Protein AF-U6DAE5-F1 (afdb_monomer_lite)

Organism: Neovison vison (NCBI:txid452646)

Radius of gyration: 44.57 Å; chains: 1; bounding box: 84×39×138 Å

Secondary structure (DSSP, 8-state):
-HHHHHHHHHHHHTT--SPTT--HHHHHHHSHHHHHHHHHHHHGGGS-TTSHHHHHHHHHHHHHHHHHHHHHHHHHHHIIIIIHHHHHIIIIIHHHHHHHHHHHHHHHHHHHHHHHHHHHHHHHHHS---------HHHHHHHHHHHHHHHHHHHHHHHHHHHHHHHHHHHHHHHHTTHHHHHHHHHHHHHHHHHHHHHHHHHHHHHHHHHHHHHHHSS---SS------SSSS-HHHHHHHHT-SS-HHHHHHHHHHHHTGGG-TTTTTSPPPHHHHHHHHHHHHH-TT-HHHHTT-HHHHHT-

Structure (mmCIF, N/CA/C/O backbone):
data_AF-U6DAE5-F1
#
_entry.id   AF-U6DAE5-F1
#
loop_
_atom_site.group_PDB
_atom_site.id
_atom_site.type_symbol
_atom_site.label_atom_id
_atom_site.label_alt_id
_atom_site.label_comp_id
_atom_site.label_asym_id
_atom_site.label_entity_id
_atom_site.label_seq_id
_atom_site.pdbx_PDB_ins_code
_atom_site.Cartn_x
_atom_site.Cartn_y
_atom_site.Cartn_z
_atom_site.occupancy
_atom_site.B_iso_or_equiv
_atom_site.auth_seq_id
_atom_site.auth_comp_id
_atom_site.auth_asym_id
_atom_site.auth_atom_id
_atom_site.pdbx_PDB_model_num
ATOM 1 N N . ALA A 1 1 ? -14.072 -6.713 18.271 1.00 85.12 1 ALA A N 1
ATOM 2 C CA . ALA A 1 1 ? -14.008 -5.308 17.819 1.00 85.12 1 ALA A CA 1
ATOM 3 C C . ALA A 1 1 ? -12.691 -4.611 18.197 1.00 85.12 1 ALA A C 1
ATOM 5 O O . ALA A 1 1 ? -11.809 -4.592 17.352 1.00 85.12 1 ALA A O 1
ATOM 6 N N . LYS A 1 2 ? -12.479 -4.124 19.440 1.00 92.31 2 LYS A N 1
ATOM 7 C CA . LYS A 1 2 ? -11.360 -3.192 19.766 1.00 92.31 2 LYS A CA 1
ATOM 8 C C . LYS A 1 2 ? -9.985 -3.685 19.323 1.00 92.31 2 LYS A C 1
ATOM 10 O O . LYS A 1 2 ? -9.286 -3.008 18.581 1.00 92.31 2 LYS A O 1
ATOM 15 N N . ARG A 1 3 ? -9.611 -4.887 19.769 1.00 93.50 3 ARG A N 1
ATOM 16 C CA . ARG A 1 3 ? -8.309 -5.487 19.446 1.00 93.50 3 ARG A CA 1
ATOM 17 C C . ARG A 1 3 ? -8.123 -5.692 17.942 1.00 93.50 3 ARG A C 1
ATOM 19 O O . ARG A 1 3 ? -7.023 -5.502 17.448 1.00 93.50 3 ARG A O 1
ATOM 26 N N . ALA A 1 4 ? -9.186 -6.073 17.234 1.00 92.81 4 ALA A N 1
ATOM 27 C CA . ALA A 1 4 ? -9.141 -6.273 15.791 1.00 92.81 4 ALA A CA 1
ATOM 28 C C . ALA A 1 4 ? -8.911 -4.941 15.063 1.00 92.81 4 ALA A C 1
ATOM 30 O O . ALA A 1 4 ? -7.955 -4.846 14.303 1.00 92.81 4 ALA A O 1
ATOM 31 N N . ALA A 1 5 ? -9.698 -3.905 15.378 1.00 93.25 5 ALA A N 1
ATOM 32 C CA . ALA A 1 5 ? -9.539 -2.567 14.802 1.00 93.25 5 ALA A CA 1
ATOM 33 C C . ALA A 1 5 ? -8.130 -1.999 15.052 1.00 93.25 5 ALA A C 1
ATOM 35 O O . ALA A 1 5 ? -7.463 -1.592 14.106 1.00 93.25 5 ALA A O 1
ATOM 36 N N . HIS A 1 6 ? -7.632 -2.081 16.292 1.00 95.56 6 HIS A N 1
ATOM 37 C CA . HIS A 1 6 ? -6.281 -1.629 16.644 1.00 95.56 6 HIS A CA 1
ATOM 38 C C . HIS A 1 6 ? -5.186 -2.412 15.895 1.00 95.56 6 HIS A C 1
ATOM 40 O O . HIS A 1 6 ? -4.252 -1.827 15.348 1.00 95.56 6 HIS A O 1
ATOM 46 N N . ASN A 1 7 ? -5.291 -3.745 15.843 1.00 96.31 7 ASN A N 1
ATOM 47 C CA . ASN A 1 7 ? -4.298 -4.579 15.166 1.00 96.31 7 ASN A CA 1
ATOM 48 C C . ASN A 1 7 ? -4.256 -4.309 13.660 1.00 96.31 7 ASN A C 1
ATOM 50 O O . ASN A 1 7 ? -3.164 -4.218 13.099 1.00 96.31 7 ASN A O 1
ATOM 54 N N . VAL A 1 8 ? -5.423 -4.189 13.017 1.00 95.44 8 VAL A N 1
ATOM 55 C CA . VAL A 1 8 ? -5.498 -3.883 11.585 1.00 95.44 8 VAL A CA 1
ATOM 56 C C . VAL A 1 8 ? -4.960 -2.484 11.321 1.00 95.44 8 VAL A C 1
ATOM 58 O O . VAL A 1 8 ? -4.083 -2.358 10.476 1.00 95.44 8 VAL A O 1
ATOM 61 N N . HIS A 1 9 ? -5.381 -1.470 12.085 1.00 95.75 9 HIS A N 1
ATOM 62 C CA . HIS A 1 9 ? -4.855 -0.106 11.974 1.00 95.75 9 HIS A CA 1
ATOM 63 C C . HIS A 1 9 ? -3.322 -0.089 12.035 1.00 95.75 9 HIS A C 1
ATOM 65 O O . HIS A 1 9 ? -2.666 0.393 11.116 1.00 95.75 9 HIS A O 1
ATOM 71 N N . LYS A 1 10 ? -2.737 -0.703 13.071 1.00 96.56 10 LYS A N 1
ATOM 72 C CA . LYS A 1 10 ? -1.282 -0.734 13.264 1.00 96.56 10 LYS A CA 1
ATOM 73 C C . LYS A 1 10 ? -0.546 -1.428 12.115 1.00 96.56 10 LYS A C 1
ATOM 75 O O . LYS A 1 10 ? 0.535 -0.996 11.725 1.00 96.56 10 LYS A O 1
ATOM 80 N N . ARG A 1 11 ? -1.090 -2.536 11.600 1.00 96.81 11 ARG A N 1
ATOM 81 C CA . ARG A 1 11 ? -0.466 -3.277 10.493 1.00 96.81 11 ARG A CA 1
ATOM 82 C C . ARG A 1 11 ? -0.613 -2.551 9.165 1.00 96.81 11 ARG A C 1
ATOM 84 O O . ARG A 1 11 ? 0.361 -2.485 8.432 1.00 96.81 11 ARG A O 1
ATOM 91 N N . LEU A 1 12 ? -1.777 -1.968 8.903 1.00 95.31 12 LEU A N 1
ATOM 92 C CA . LEU A 1 12 ? -2.038 -1.190 7.699 1.00 95.31 12 LEU A CA 1
ATOM 93 C C . LEU A 1 12 ? -1.180 0.081 7.657 1.00 95.31 12 LEU A C 1
ATOM 95 O O . LEU A 1 12 ? -0.603 0.387 6.621 1.00 95.31 12 LEU A O 1
ATOM 99 N N . GLN A 1 13 ? -1.000 0.762 8.792 1.00 95.62 13 GLN A N 1
ATOM 100 C CA . GLN A 1 13 ? -0.085 1.901 8.898 1.00 95.62 13 GLN A CA 1
ATOM 101 C C . GLN A 1 13 ? 1.365 1.507 8.578 1.00 95.62 13 GLN A C 1
ATOM 103 O O . GLN A 1 13 ? 2.073 2.262 7.923 1.00 95.62 13 GLN A O 1
ATOM 108 N N . ALA A 1 14 ? 1.801 0.314 8.993 1.00 95.44 14 ALA A N 1
ATOM 109 C CA . ALA A 1 14 ? 3.141 -0.194 8.695 1.00 95.44 14 ALA A CA 1
ATOM 110 C C . ALA A 1 14 ? 3.350 -0.576 7.216 1.00 95.44 14 ALA A C 1
ATOM 112 O O . ALA A 1 14 ? 4.488 -0.797 6.811 1.00 95.44 14 ALA A O 1
ATOM 113 N N . CYS A 1 15 ? 2.280 -0.677 6.421 1.00 94.69 15 CYS A N 1
ATOM 114 C CA . CYS A 1 15 ? 2.370 -0.895 4.977 1.00 94.69 15 CYS A CA 1
ATOM 115 C C . CYS A 1 15 ? 2.604 0.403 4.190 1.00 94.69 15 CYS A C 1
ATOM 117 O O . CYS A 1 15 ? 2.960 0.323 3.016 1.00 94.69 15 CYS A O 1
ATOM 119 N N . LEU A 1 16 ? 2.399 1.573 4.805 1.00 94.38 16 LEU A N 1
ATOM 120 C CA . LEU A 1 16 ? 2.634 2.861 4.155 1.00 94.38 16 LEU A CA 1
ATOM 121 C C . LEU A 1 16 ? 4.135 3.171 4.126 1.00 94.38 16 LEU A C 1
ATOM 123 O O . LEU A 1 16 ? 4.847 2.973 5.111 1.00 94.38 16 LEU A O 1
ATOM 127 N N . GLN A 1 17 ? 4.606 3.673 2.992 1.00 93.19 17 GLN A N 1
ATOM 128 C CA . GLN A 1 17 ? 5.986 4.092 2.755 1.00 93.19 17 GLN A CA 1
ATOM 129 C C . GLN A 1 17 ? 6.165 5.592 3.001 1.00 93.19 17 GLN A C 1
ATOM 131 O O . GLN A 1 17 ? 7.228 6.040 3.436 1.00 93.19 17 GLN A O 1
ATOM 136 N N . GLY A 1 18 ? 5.132 6.382 2.717 1.00 87.62 18 GLY A N 1
ATOM 137 C CA . GLY A 1 18 ? 5.116 7.815 2.933 1.00 87.62 18 GLY A CA 1
ATOM 138 C C . GLY A 1 18 ? 5.039 8.206 4.407 1.00 87.62 18 GLY A C 1
ATOM 139 O O . GLY A 1 18 ? 4.578 7.467 5.277 1.00 87.62 18 GLY A O 1
ATOM 140 N N . GLN A 1 19 ? 5.471 9.431 4.708 1.00 86.94 19 GLN A N 1
ATOM 141 C CA . GLN A 1 19 ? 5.333 9.977 6.055 1.00 86.94 19 GLN A CA 1
ATOM 142 C C . GLN A 1 19 ? 3.853 10.256 6.379 1.00 86.94 19 GLN A C 1
ATOM 144 O O . GLN A 1 19 ? 3.216 11.099 5.740 1.00 86.94 19 GLN A O 1
ATOM 149 N N . SER A 1 20 ? 3.329 9.586 7.410 1.00 84.62 20 SER A N 1
ATOM 150 C CA . SER A 1 20 ? 1.982 9.809 7.966 1.00 84.62 20 SER A CA 1
ATOM 151 C C . SER A 1 20 ? 1.776 11.276 8.373 1.00 84.62 20 SER A C 1
ATOM 153 O O . SER A 1 20 ? 2.690 11.919 8.898 1.00 84.62 20 SER A O 1
ATOM 155 N N . GLY A 1 21 ? 0.598 11.826 8.060 1.00 86.81 21 GLY A N 1
ATOM 156 C CA . GLY A 1 21 ? 0.231 13.224 8.326 1.00 86.81 21 GLY A CA 1
ATOM 157 C C . GLY A 1 21 ? 0.987 14.303 7.532 1.00 86.81 21 GLY A C 1
ATOM 158 O O . GLY A 1 21 ? 0.763 15.489 7.764 1.00 86.81 21 GLY A O 1
ATOM 159 N N . ALA A 1 22 ? 1.890 13.934 6.618 1.00 89.69 22 ALA A N 1
ATOM 160 C CA . ALA A 1 22 ? 2.571 14.887 5.744 1.00 89.69 22 ALA A CA 1
ATOM 161 C C . ALA A 1 22 ? 1.696 15.313 4.550 1.00 89.69 22 ALA A C 1
ATOM 163 O O . ALA A 1 22 ? 0.825 14.566 4.108 1.00 89.69 22 ALA A O 1
ATOM 164 N N . ASP A 1 23 ? 1.974 16.503 4.011 1.00 92.81 23 ASP A N 1
ATOM 165 C CA . ASP A 1 23 ? 1.408 16.958 2.739 1.00 92.81 23 ASP A CA 1
ATOM 166 C C . ASP A 1 23 ? 1.915 16.114 1.553 1.00 92.81 23 ASP A C 1
ATOM 168 O O . ASP A 1 23 ? 2.889 15.360 1.667 1.00 92.81 23 ASP A O 1
ATOM 172 N N . MET A 1 24 ? 1.238 16.252 0.409 1.00 92.56 24 MET A N 1
ATOM 173 C CA . MET A 1 24 ? 1.549 15.515 -0.818 1.00 92.56 24 MET A CA 1
ATOM 174 C C . MET A 1 24 ? 3.031 15.638 -1.197 1.00 92.56 24 MET A C 1
ATOM 176 O O . MET A 1 24 ? 3.712 14.633 -1.390 1.00 92.56 24 MET A O 1
ATOM 180 N N . ASP A 1 25 ? 3.559 16.861 -1.237 1.00 92.06 25 ASP A N 1
ATOM 181 C CA . ASP A 1 25 ? 4.928 17.128 -1.679 1.00 92.06 25 ASP A CA 1
ATOM 182 C C . ASP A 1 25 ? 5.980 16.466 -0.783 1.00 92.06 25 ASP A C 1
ATOM 184 O O . ASP A 1 25 ? 6.926 15.846 -1.277 1.00 92.06 25 ASP A O 1
ATOM 188 N N . LYS A 1 26 ? 5.839 16.572 0.543 1.00 92.94 26 LYS A N 1
ATOM 189 C CA . LYS A 1 26 ? 6.762 15.924 1.486 1.00 92.94 26 LYS A CA 1
ATOM 190 C C . LYS A 1 26 ? 6.637 14.412 1.435 1.00 92.94 26 LYS A C 1
ATOM 192 O O . LYS A 1 26 ? 7.646 13.725 1.601 1.00 92.94 26 LYS A O 1
ATOM 197 N N . ARG A 1 27 ? 5.423 13.897 1.226 1.00 94.12 27 ARG A N 1
ATOM 198 C CA . ARG A 1 27 ? 5.177 12.461 1.113 1.00 94.12 27 ARG A CA 1
ATOM 199 C C . ARG A 1 27 ? 5.870 11.895 -0.117 1.00 94.12 27 ARG A C 1
ATOM 201 O O . ARG A 1 27 ? 6.709 11.014 0.041 1.00 94.12 27 ARG A O 1
ATOM 208 N N . VAL A 1 28 ? 5.608 12.463 -1.296 1.00 95.50 28 VAL A N 1
ATOM 209 C CA . VAL A 1 28 ? 6.212 12.035 -2.568 1.00 95.50 28 VAL A CA 1
ATOM 210 C C . VAL A 1 28 ? 7.737 12.053 -2.488 1.00 95.50 28 VAL A C 1
ATOM 212 O O . VAL A 1 28 ? 8.374 11.066 -2.839 1.00 95.50 28 VAL A O 1
ATOM 215 N N . LYS A 1 29 ? 8.337 13.122 -1.946 1.00 93.38 29 LYS A N 1
ATOM 216 C CA . LYS A 1 29 ? 9.803 13.251 -1.818 1.00 93.38 29 LYS A CA 1
ATOM 217 C C . LYS A 1 29 ? 10.471 12.152 -0.991 1.00 93.38 29 LYS A C 1
ATOM 219 O O . LYS A 1 29 ? 11.658 11.909 -1.174 1.00 93.38 29 LYS A O 1
ATOM 224 N N . LYS A 1 30 ? 9.745 11.518 -0.069 1.00 93.94 30 LYS A N 1
ATOM 225 C CA . LYS A 1 30 ? 10.276 10.439 0.776 1.00 93.94 30 LYS A CA 1
ATOM 226 C C . LYS A 1 30 ? 10.078 9.048 0.184 1.00 93.94 30 LYS A C 1
ATOM 228 O O . LYS A 1 30 ? 10.620 8.091 0.730 1.00 93.94 30 LYS A O 1
ATOM 233 N N . LEU A 1 31 ? 9.321 8.925 -0.904 1.00 95.81 31 LEU A N 1
ATOM 234 C CA . LEU A 1 31 ? 9.074 7.634 -1.527 1.00 95.81 31 LEU A CA 1
ATOM 235 C C . LEU A 1 31 ? 10.322 7.140 -2.276 1.00 95.81 31 LEU A C 1
ATOM 237 O O . LEU A 1 31 ? 10.923 7.908 -3.031 1.00 95.81 31 LEU A O 1
ATOM 241 N N . PRO A 1 32 ? 10.670 5.844 -2.164 1.00 95.94 32 PRO A N 1
ATOM 242 C CA . PRO A 1 32 ? 11.762 5.247 -2.934 1.00 95.94 32 PRO A CA 1
ATOM 243 C C . PRO A 1 32 ? 11.614 5.432 -4.451 1.00 95.94 32 PRO A C 1
ATOM 245 O O . PRO A 1 32 ? 12.607 5.638 -5.141 1.00 95.94 32 PRO A O 1
ATOM 248 N N . LEU A 1 33 ? 10.378 5.427 -4.966 1.00 95.25 33 LEU A N 1
ATOM 249 C CA . LEU A 1 33 ? 10.084 5.686 -6.383 1.00 95.25 33 LEU A CA 1
ATOM 250 C C . LEU A 1 33 ? 10.539 7.086 -6.826 1.00 95.25 33 LEU A C 1
ATOM 252 O O . LEU A 1 33 ? 11.064 7.247 -7.925 1.00 95.25 33 LEU A O 1
ATOM 256 N N . MET A 1 34 ? 10.393 8.094 -5.961 1.00 96.06 34 MET A N 1
ATOM 257 C CA . MET A 1 34 ? 10.855 9.452 -6.252 1.00 96.06 34 MET A CA 1
ATOM 258 C C . MET A 1 34 ? 12.385 9.538 -6.232 1.00 96.06 34 MET A C 1
ATOM 260 O O . MET A 1 34 ? 12.973 10.217 -7.075 1.00 96.06 34 MET A O 1
ATOM 264 N N . ALA A 1 35 ? 13.040 8.820 -5.314 1.00 95.94 35 ALA A N 1
ATOM 265 C CA . ALA A 1 35 ? 14.497 8.708 -5.302 1.00 95.94 35 ALA A CA 1
ATOM 266 C C . ALA A 1 35 ? 15.012 8.043 -6.590 1.00 95.94 35 ALA A C 1
ATOM 268 O O . ALA A 1 35 ? 15.907 8.581 -7.234 1.00 95.94 35 ALA A O 1
ATOM 269 N N . LEU A 1 36 ? 14.380 6.945 -7.024 1.00 97.12 36 LEU A N 1
ATOM 270 C CA . LEU A 1 36 ? 14.703 6.271 -8.282 1.00 97.12 36 LEU A CA 1
ATOM 271 C C . LEU A 1 36 ? 14.515 7.193 -9.495 1.00 97.12 36 LEU A C 1
ATOM 273 O O . LEU A 1 36 ? 15.410 7.283 -10.329 1.00 97.12 36 LEU A O 1
ATOM 277 N N . SER A 1 37 ? 13.386 7.904 -9.573 1.00 96.88 37 SER A N 1
ATOM 278 C CA . SER A 1 37 ? 13.126 8.897 -10.625 1.00 96.88 37 SER A CA 1
ATOM 279 C C . SER A 1 37 ? 14.213 9.977 -10.659 1.00 96.88 37 SER A C 1
ATOM 281 O O . SER A 1 37 ? 14.723 10.302 -11.726 1.00 96.88 37 SER A O 1
ATOM 283 N N . THR A 1 38 ? 14.641 10.473 -9.495 1.00 95.62 38 THR A N 1
ATOM 284 C CA . THR A 1 38 ? 15.717 11.475 -9.397 1.00 95.62 38 THR A CA 1
ATOM 285 C C . THR A 1 38 ? 17.048 10.924 -9.910 1.00 95.62 38 THR A C 1
ATOM 287 O O . THR A 1 38 ? 17.702 11.578 -10.717 1.00 95.62 38 THR A O 1
ATOM 290 N N . THR A 1 39 ? 17.417 9.698 -9.528 1.00 96.50 39 THR A N 1
ATOM 291 C CA . THR A 1 39 ? 18.627 9.041 -10.045 1.00 96.50 39 THR A CA 1
ATOM 292 C C . THR A 1 39 ? 18.553 8.825 -11.557 1.00 96.50 39 THR A C 1
ATOM 294 O O . THR A 1 39 ? 19.506 9.140 -12.259 1.00 96.50 39 THR A O 1
ATOM 297 N N . MET A 1 40 ? 17.415 8.363 -12.089 1.00 95.94 40 MET A N 1
ATOM 298 C CA . MET A 1 40 ? 17.226 8.226 -13.540 1.00 95.94 40 MET A CA 1
ATOM 299 C C . MET A 1 40 ? 17.389 9.574 -14.257 1.00 95.94 40 MET A C 1
ATOM 301 O O . MET A 1 40 ? 18.036 9.623 -15.302 1.00 95.94 40 MET A O 1
ATOM 305 N N . ALA A 1 41 ? 16.860 10.658 -13.676 1.00 94.38 41 ALA A N 1
ATOM 306 C CA . ALA A 1 41 ? 16.969 12.016 -14.209 1.00 94.38 41 ALA A CA 1
ATOM 307 C C . ALA A 1 41 ? 18.403 12.548 -14.276 1.00 94.38 41 ALA A C 1
ATOM 309 O O . ALA A 1 41 ? 18.730 13.370 -15.133 1.00 94.38 41 ALA A O 1
ATOM 310 N N . GLU A 1 42 ? 19.250 12.121 -13.348 1.00 94.62 42 GLU A N 1
ATOM 311 C CA . GLU A 1 42 ? 20.675 12.436 -13.357 1.00 94.62 42 GLU A CA 1
ATOM 312 C C . GLU A 1 42 ? 21.405 11.584 -14.399 1.00 94.62 42 GLU A C 1
ATOM 314 O O . GLU A 1 42 ? 22.179 12.123 -15.185 1.00 94.62 42 GLU A O 1
ATOM 319 N N . SER A 1 43 ? 21.086 10.289 -14.482 1.00 92.50 43 SER A N 1
ATOM 320 C CA . SER A 1 43 ? 21.762 9.348 -15.377 1.00 92.50 43 SER A CA 1
ATOM 321 C C . SER A 1 43 ? 21.478 9.576 -16.862 1.00 92.50 43 SER A C 1
ATOM 323 O O . SER A 1 43 ? 22.399 9.473 -17.666 1.00 92.50 43 SER A O 1
ATOM 325 N N . PHE A 1 44 ? 20.244 9.897 -17.275 1.00 90.19 44 PHE A N 1
ATOM 326 C CA . PHE A 1 44 ? 19.971 10.046 -18.714 1.00 90.19 44 PHE A CA 1
ATOM 327 C C . PHE A 1 44 ? 20.626 11.290 -19.332 1.00 90.19 44 PHE A C 1
ATOM 329 O O . PHE A 1 44 ? 20.776 11.346 -20.547 1.00 90.19 44 PHE A O 1
ATOM 336 N N . LYS A 1 45 ? 21.072 12.260 -18.521 1.00 87.69 45 LYS A N 1
ATOM 337 C CA . LYS A 1 45 ? 21.847 13.423 -18.993 1.00 87.69 45 LYS A CA 1
ATOM 338 C C . LYS A 1 45 ? 23.260 13.055 -19.445 1.00 87.69 45 LYS A C 1
ATOM 340 O O . LYS A 1 45 ? 23.888 13.835 -20.153 1.00 87.69 45 LYS A O 1
ATOM 345 N N . GLU A 1 46 ? 23.762 11.903 -19.008 1.00 91.19 46 GLU A N 1
ATOM 346 C CA . GLU A 1 46 ? 25.060 11.358 -19.418 1.00 91.19 46 GLU A CA 1
ATOM 347 C C . GLU A 1 46 ? 24.960 10.539 -20.715 1.00 91.19 46 GLU A C 1
ATOM 349 O O . GLU A 1 46 ? 25.979 10.144 -21.281 1.00 91.19 46 GLU A O 1
ATOM 354 N N . LEU A 1 47 ? 23.737 10.270 -21.182 1.00 89.62 47 LEU A N 1
ATOM 355 C CA . LEU A 1 47 ? 23.468 9.518 -22.399 1.00 89.62 47 LEU A CA 1
ATOM 356 C C . LEU A 1 47 ? 23.247 10.460 -23.580 1.00 89.62 47 LEU A C 1
ATOM 358 O O . LEU A 1 47 ? 22.838 11.608 -23.420 1.00 89.62 47 LEU A O 1
ATOM 362 N N . ASP A 1 48 ? 23.481 9.940 -24.782 1.00 86.56 48 ASP A N 1
ATOM 363 C CA . ASP A 1 48 ? 23.071 10.614 -26.009 1.00 86.56 48 ASP A CA 1
ATOM 364 C C . ASP A 1 48 ? 21.529 10.729 -26.033 1.00 86.56 48 ASP A C 1
ATOM 366 O O . ASP A 1 48 ? 20.860 9.684 -25.974 1.00 86.56 48 ASP A O 1
ATOM 370 N N . PRO A 1 49 ? 20.953 11.951 -26.108 1.00 78.69 49 PRO A N 1
ATOM 371 C CA . PRO A 1 49 ? 19.505 12.165 -26.155 1.00 78.69 49 PRO A CA 1
ATOM 372 C C . PRO A 1 49 ? 18.821 11.448 -27.321 1.00 78.69 49 PRO A C 1
ATOM 374 O O . PRO A 1 49 ? 17.647 11.084 -27.226 1.00 78.69 49 PRO A O 1
ATOM 377 N N . ASP A 1 50 ? 19.550 11.210 -28.412 1.00 83.06 50 ASP A N 1
ATOM 378 C CA . ASP A 1 50 ? 19.011 10.534 -29.586 1.00 83.06 50 ASP A CA 1
ATOM 379 C C . ASP A 1 50 ? 19.069 9.008 -29.477 1.00 83.06 50 ASP A C 1
ATOM 381 O O . ASP A 1 50 ? 18.362 8.313 -30.216 1.00 83.06 50 ASP A O 1
ATOM 385 N N . SER A 1 51 ? 19.818 8.473 -28.505 1.00 87.38 51 SER A N 1
ATOM 386 C CA . SER A 1 51 ? 19.897 7.033 -28.270 1.00 87.38 51 SER A CA 1
ATOM 387 C C . SER A 1 51 ? 18.576 6.455 -27.754 1.00 87.38 51 SER A C 1
ATOM 389 O O . SER A 1 51 ? 17.909 7.020 -26.881 1.00 87.38 51 SER A O 1
ATOM 391 N N . SER A 1 52 ? 18.225 5.255 -28.225 1.00 85.69 52 SER A N 1
ATOM 392 C CA . SER A 1 52 ? 17.040 4.522 -27.752 1.00 85.69 52 SER A CA 1
ATOM 393 C C . SER A 1 52 ? 17.081 4.270 -26.241 1.00 85.69 52 SER A C 1
ATOM 395 O O . SER A 1 52 ? 16.047 4.287 -25.576 1.00 85.69 52 SER A O 1
ATOM 397 N N . MET A 1 53 ? 18.285 4.087 -25.684 1.00 88.94 53 MET A N 1
ATOM 398 C CA . MET A 1 53 ? 18.493 3.922 -24.246 1.00 88.94 53 MET A CA 1
ATOM 399 C C . MET A 1 53 ? 18.215 5.217 -23.471 1.00 88.94 53 MET A C 1
ATOM 401 O O . MET A 1 53 ? 17.556 5.157 -22.435 1.00 88.94 53 MET A O 1
ATOM 405 N N . GLY A 1 54 ? 18.663 6.373 -23.976 1.00 90.50 54 GLY A N 1
ATOM 406 C CA . GLY A 1 54 ? 18.381 7.686 -23.388 1.00 90.50 54 GLY A CA 1
ATOM 407 C C . GLY A 1 54 ? 16.882 7.972 -23.326 1.00 90.50 54 GLY A C 1
ATOM 408 O O . GLY A 1 54 ? 16.349 8.222 -22.245 1.00 90.50 54 GLY A O 1
ATOM 409 N N . LYS A 1 55 ? 16.181 7.804 -24.455 1.00 89.12 55 LYS A N 1
ATOM 410 C CA . LYS A 1 55 ? 14.719 7.985 -24.552 1.00 89.12 55 LYS A CA 1
ATOM 411 C C . LYS A 1 55 ? 13.949 7.034 -23.630 1.00 89.12 55 LYS A C 1
ATOM 413 O O . LYS A 1 55 ? 13.033 7.451 -22.923 1.00 89.12 55 LYS A O 1
ATOM 418 N N . ALA A 1 56 ? 14.340 5.758 -23.583 1.00 91.62 56 ALA A N 1
ATOM 419 C CA . ALA A 1 56 ? 13.720 4.781 -22.687 1.00 91.62 56 ALA A CA 1
ATOM 420 C C . ALA A 1 56 ? 13.922 5.138 -21.205 1.00 91.62 56 ALA A C 1
ATOM 422 O O . ALA A 1 56 ? 13.001 4.978 -20.397 1.00 91.62 56 ALA A O 1
ATOM 423 N N . LEU A 1 57 ? 15.112 5.627 -20.839 1.00 93.06 57 LEU A N 1
ATOM 424 C CA . LEU A 1 57 ? 15.431 6.024 -19.470 1.00 93.06 57 LEU A CA 1
ATOM 425 C C . LEU A 1 57 ? 14.706 7.314 -19.058 1.00 93.06 57 LEU A C 1
ATOM 427 O O . LEU A 1 57 ? 14.226 7.397 -17.928 1.00 93.06 57 LEU A O 1
ATOM 431 N N . GLU A 1 58 ? 14.553 8.280 -19.966 1.00 92.94 58 GLU A N 1
ATOM 432 C CA . GLU A 1 58 ? 13.764 9.499 -19.745 1.00 92.94 58 GLU A CA 1
ATOM 433 C C . GLU A 1 58 ? 12.283 9.177 -19.491 1.00 92.94 58 GLU A C 1
ATOM 435 O O . GLU A 1 58 ? 11.711 9.597 -18.481 1.00 92.94 58 GLU A O 1
ATOM 440 N N . MET A 1 59 ? 11.669 8.357 -20.347 1.00 93.44 59 MET A N 1
ATOM 441 C CA . MET A 1 59 ? 10.287 7.909 -20.145 1.00 93.44 59 MET A CA 1
ATOM 442 C C . MET A 1 59 ? 10.129 7.117 -18.843 1.00 93.44 59 MET A C 1
ATOM 444 O O . MET A 1 59 ? 9.162 7.315 -18.103 1.00 93.44 59 MET A O 1
ATOM 448 N N . SER A 1 60 ? 11.108 6.262 -18.523 1.00 94.69 60 SER A N 1
ATOM 449 C CA . SER A 1 60 ? 11.154 5.533 -17.252 1.00 94.69 60 SER A CA 1
ATOM 450 C C . SER A 1 60 ? 11.196 6.497 -16.062 1.00 94.69 60 SER A C 1
ATOM 452 O O . SER A 1 60 ? 10.439 6.334 -15.107 1.00 94.69 60 SER A O 1
ATOM 454 N N . CYS A 1 61 ? 12.010 7.552 -16.127 1.00 96.06 61 CYS A N 1
ATOM 455 C CA . CYS A 1 61 ? 12.063 8.592 -15.103 1.00 96.06 61 CYS A CA 1
ATOM 456 C C . CYS A 1 61 ? 10.691 9.249 -14.884 1.00 96.06 61 CYS A C 1
ATOM 458 O O . CYS A 1 61 ? 10.247 9.380 -13.735 1.00 96.06 61 CYS A O 1
ATOM 460 N N . ALA A 1 62 ? 10.015 9.635 -15.969 1.00 95.75 62 ALA A N 1
ATOM 461 C CA . ALA A 1 62 ? 8.706 10.279 -15.916 1.00 95.75 62 ALA A CA 1
ATOM 462 C C . ALA A 1 62 ? 7.639 9.365 -15.291 1.00 95.75 62 ALA A C 1
ATOM 464 O O . ALA A 1 62 ? 6.922 9.791 -14.379 1.00 95.75 62 ALA A O 1
ATOM 465 N N . ILE A 1 63 ? 7.573 8.092 -15.702 1.00 97.44 63 ILE A N 1
ATOM 466 C CA . ILE A 1 63 ? 6.587 7.156 -15.149 1.00 97.44 63 ILE A CA 1
ATOM 467 C C . ILE A 1 63 ? 6.870 6.823 -13.679 1.00 97.44 63 ILE A C 1
ATOM 469 O O . ILE A 1 63 ? 5.930 6.756 -12.891 1.00 97.44 63 ILE A O 1
ATOM 473 N N . GLN A 1 64 ? 8.137 6.706 -13.255 1.00 97.50 64 GLN A N 1
ATOM 474 C CA . GLN A 1 64 ? 8.463 6.522 -11.832 1.00 97.50 64 GLN A CA 1
ATOM 475 C C . GLN A 1 64 ? 8.022 7.726 -10.981 1.00 97.50 64 GLN A C 1
ATOM 477 O O . GLN A 1 64 ? 7.502 7.538 -9.878 1.00 97.50 64 GLN A O 1
ATOM 482 N N . ASN A 1 65 ? 8.154 8.957 -11.495 1.00 97.06 65 ASN A N 1
ATOM 483 C CA . ASN A 1 65 ? 7.644 10.159 -10.823 1.00 97.06 65 ASN A CA 1
ATOM 484 C C . ASN A 1 65 ? 6.119 10.105 -10.661 1.00 97.06 65 ASN A C 1
ATOM 486 O O . ASN A 1 65 ? 5.588 10.344 -9.575 1.00 97.06 65 ASN A O 1
ATOM 490 N N . GLN A 1 66 ? 5.415 9.748 -11.737 1.00 97.75 66 GLN A N 1
ATOM 491 C CA . GLN A 1 66 ? 3.960 9.645 -11.737 1.00 97.75 66 GLN A CA 1
ATOM 492 C C . GLN A 1 66 ? 3.465 8.551 -10.780 1.00 97.75 66 GLN A C 1
ATOM 494 O O . GLN A 1 66 ? 2.542 8.788 -10.000 1.00 97.75 66 GLN A O 1
ATOM 499 N N . LEU A 1 67 ? 4.110 7.382 -10.765 1.00 98.31 67 LEU A N 1
ATOM 500 C CA . LEU A 1 67 ? 3.791 6.299 -9.832 1.00 98.31 67 LEU A CA 1
ATOM 501 C C . LEU A 1 67 ? 4.032 6.703 -8.372 1.00 98.31 67 LEU A C 1
ATOM 503 O O . LEU A 1 67 ? 3.233 6.349 -7.507 1.00 98.31 67 LEU A O 1
ATOM 507 N N . ALA A 1 68 ? 5.073 7.493 -8.086 1.00 97.81 68 ALA A N 1
ATOM 508 C CA . ALA A 1 68 ? 5.292 8.037 -6.746 1.00 97.81 68 ALA A CA 1
ATOM 509 C C . ALA A 1 68 ? 4.132 8.947 -6.299 1.00 97.81 68 ALA A C 1
ATOM 511 O O . ALA A 1 68 ? 3.687 8.866 -5.155 1.00 97.81 68 ALA A O 1
ATOM 512 N N . ARG A 1 69 ? 3.596 9.782 -7.199 1.00 97.44 69 ARG A N 1
ATOM 513 C CA . ARG A 1 69 ? 2.429 10.638 -6.914 1.00 97.44 69 ARG A CA 1
ATOM 514 C C . ARG A 1 69 ? 1.162 9.819 -6.679 1.00 97.44 69 ARG A C 1
ATOM 516 O O . ARG A 1 69 ? 0.466 10.065 -5.698 1.00 97.44 69 ARG A O 1
ATOM 523 N N . ILE A 1 70 ? 0.906 8.821 -7.527 1.00 98.06 70 ILE A N 1
ATOM 524 C CA . ILE A 1 70 ? -0.237 7.906 -7.383 1.00 98.06 70 ILE A CA 1
ATOM 525 C C . ILE A 1 70 ? -0.162 7.154 -6.045 1.00 98.06 70 ILE A C 1
ATOM 527 O O . ILE A 1 70 ? -1.165 7.062 -5.337 1.00 98.06 70 ILE A O 1
ATOM 531 N N . LEU A 1 71 ? 1.024 6.663 -5.661 1.00 97.81 71 LEU A N 1
ATOM 532 C CA . LEU A 1 71 ? 1.233 6.008 -4.368 1.00 97.81 71 LEU A CA 1
ATOM 533 C C . LEU A 1 71 ? 0.977 6.973 -3.202 1.00 97.81 71 LEU A C 1
ATOM 535 O O . LEU A 1 71 ? 0.264 6.622 -2.267 1.00 97.81 71 LEU A O 1
ATOM 539 N N . ALA A 1 72 ? 1.504 8.198 -3.256 1.00 97.31 72 ALA A N 1
ATOM 540 C CA . ALA A 1 72 ? 1.285 9.184 -2.200 1.00 97.31 72 ALA A CA 1
ATOM 541 C C . ALA A 1 72 ? -0.202 9.547 -2.032 1.00 97.31 72 ALA A C 1
ATOM 543 O O . ALA A 1 72 ? -0.681 9.618 -0.899 1.00 97.31 72 ALA A O 1
ATOM 544 N N . GLU A 1 73 ? -0.938 9.727 -3.133 1.00 97.31 73 GLU A N 1
ATOM 545 C CA . GLU A 1 73 ? -2.383 9.986 -3.114 1.00 97.31 73 GLU A CA 1
ATOM 546 C C . GLU A 1 73 ? -3.169 8.811 -2.527 1.00 97.31 73 GLU A C 1
ATOM 548 O O . GLU A 1 73 ? -4.023 9.012 -1.661 1.00 97.31 73 GLU A O 1
ATOM 553 N N . PHE A 1 74 ? -2.836 7.583 -2.932 1.00 97.94 74 PHE A N 1
ATOM 554 C CA . PHE A 1 74 ? -3.389 6.367 -2.341 1.00 97.94 74 PHE A CA 1
ATOM 555 C C . PHE A 1 74 ? -3.196 6.340 -0.824 1.00 97.94 74 PHE A C 1
ATOM 557 O O . PHE A 1 74 ? -4.162 6.167 -0.082 1.00 97.94 74 PHE A O 1
ATOM 564 N N . GLU A 1 75 ? -1.966 6.549 -0.348 1.00 97.06 75 GLU A N 1
ATOM 565 C CA . GLU A 1 75 ? -1.670 6.501 1.081 1.00 97.06 75 GLU A CA 1
ATOM 566 C C . GLU A 1 75 ? -2.388 7.616 1.851 1.00 97.06 75 GLU A C 1
ATOM 568 O O . GLU A 1 75 ? -2.766 7.414 3.003 1.00 97.06 75 GLU A O 1
ATOM 573 N N . MET A 1 76 ? -2.573 8.799 1.251 1.00 96.88 76 MET A N 1
ATOM 574 C CA . MET A 1 76 ? -3.298 9.911 1.882 1.00 96.88 76 MET A CA 1
ATOM 575 C C . MET A 1 76 ? -4.787 9.599 2.023 1.00 96.88 76 MET A C 1
ATOM 577 O O . MET A 1 76 ? -5.355 9.784 3.101 1.00 96.88 76 MET A O 1
ATOM 581 N N . THR A 1 77 ? -5.406 9.087 0.961 1.00 97.19 77 THR A N 1
ATOM 582 C CA . THR A 1 77 ? -6.811 8.661 0.965 1.00 97.19 77 THR A CA 1
ATOM 583 C C . THR A 1 77 ? -7.029 7.522 1.957 1.00 97.19 77 THR A C 1
ATOM 585 O O . THR A 1 77 ? -7.922 7.592 2.798 1.00 97.19 77 THR A O 1
ATOM 588 N N . LEU A 1 78 ? -6.156 6.514 1.943 1.00 97.38 78 LEU A N 1
ATOM 589 C CA . LEU A 1 78 ? -6.214 5.388 2.868 1.00 97.38 78 LEU A CA 1
ATOM 590 C C . LEU A 1 78 ? -6.059 5.826 4.334 1.00 97.38 78 LEU A C 1
ATOM 592 O O . LEU A 1 78 ? -6.740 5.314 5.227 1.00 97.38 78 LEU A O 1
ATOM 596 N N . GLU A 1 79 ? -5.170 6.784 4.595 1.00 96.06 79 GLU A N 1
ATOM 597 C CA . GLU A 1 79 ? -4.972 7.327 5.935 1.00 96.06 79 GLU A CA 1
ATOM 598 C C . GLU A 1 79 ? -6.218 8.052 6.449 1.00 96.06 79 GLU A C 1
ATOM 600 O O . GLU A 1 79 ? -6.658 7.798 7.574 1.00 96.06 79 GLU A O 1
ATOM 605 N N . ARG A 1 80 ? -6.805 8.911 5.613 1.00 96.19 80 ARG A N 1
ATOM 606 C CA . ARG A 1 80 ? -7.988 9.708 5.947 1.00 96.19 80 ARG A CA 1
ATOM 607 C C . ARG A 1 80 ? -9.242 8.850 6.105 1.00 96.19 80 ARG A C 1
ATOM 609 O O . ARG A 1 80 ? -9.945 8.984 7.101 1.00 96.19 80 ARG A O 1
ATOM 616 N N . ASP A 1 81 ? -9.513 7.971 5.146 1.00 96.69 81 ASP A N 1
ATOM 617 C CA . ASP A 1 81 ? -10.829 7.335 5.020 1.00 96.69 81 ASP A CA 1
ATOM 618 C C . ASP A 1 81 ? -10.908 5.966 5.709 1.00 96.69 81 ASP A C 1
ATOM 620 O O . ASP A 1 81 ? -12.000 5.446 5.929 1.00 96.69 81 ASP A O 1
ATOM 624 N N . VAL A 1 82 ? -9.765 5.386 6.103 1.00 97.19 82 VAL A N 1
ATOM 625 C CA . VAL A 1 82 ? -9.716 4.073 6.770 1.00 97.19 82 VAL A CA 1
ATOM 626 C C . VAL A 1 82 ? -8.920 4.121 8.072 1.00 97.19 82 VAL A C 1
ATOM 628 O O . VAL A 1 82 ? -9.449 3.760 9.127 1.00 97.19 82 VAL A O 1
ATOM 631 N N . LEU A 1 83 ? -7.656 4.565 8.048 1.00 96.44 83 LEU A N 1
ATOM 632 C CA . LEU A 1 83 ? -6.809 4.502 9.248 1.00 96.44 83 LEU A CA 1
ATOM 633 C C . LEU A 1 83 ? -7.313 5.412 10.370 1.00 96.44 83 LEU A C 1
ATOM 635 O O . LEU A 1 83 ? -7.375 4.956 11.513 1.00 96.44 83 LEU A O 1
ATOM 639 N N . GLN A 1 84 ? -7.673 6.662 10.068 1.00 96.12 84 GLN A N 1
ATOM 640 C CA . GLN A 1 84 ? -8.206 7.603 11.056 1.00 96.12 84 GLN A CA 1
ATOM 641 C C . GLN A 1 84 ? -9.518 7.095 11.691 1.00 96.12 84 GLN A C 1
ATOM 643 O O . GLN A 1 84 ? -9.569 7.009 12.924 1.00 96.12 84 GLN A O 1
ATOM 648 N N . PRO A 1 85 ? -10.542 6.664 10.923 1.00 95.88 85 PRO A N 1
ATOM 649 C CA . PRO A 1 85 ? -11.751 6.067 11.490 1.00 95.88 85 PRO A CA 1
ATOM 650 C C . PRO A 1 85 ? -11.501 4.809 12.331 1.00 95.88 85 PRO A C 1
ATOM 652 O O . PRO A 1 85 ? -12.082 4.671 13.409 1.00 95.88 85 PRO A O 1
ATOM 655 N N . LEU A 1 86 ? -10.612 3.906 11.896 1.00 96.19 86 LEU A N 1
ATOM 656 C CA . LEU A 1 86 ? -10.255 2.713 12.676 1.00 96.19 86 LEU A CA 1
ATOM 657 C C . LEU A 1 86 ? -9.539 3.064 13.986 1.00 96.19 86 LEU A C 1
ATOM 659 O O . LEU A 1 86 ? -9.797 2.429 15.013 1.00 96.19 86 LEU A O 1
ATOM 663 N N . SER A 1 87 ? -8.666 4.076 13.962 1.00 96.00 87 SER A N 1
ATOM 664 C CA . SER A 1 87 ? -7.999 4.588 15.162 1.00 96.00 87 SER A CA 1
ATOM 665 C C . SER A 1 87 ? -9.031 5.109 16.158 1.00 96.00 87 SER A C 1
ATOM 667 O O . SER A 1 87 ? -9.099 4.599 17.277 1.00 96.00 87 SER A O 1
ATOM 669 N N . LYS A 1 88 ? -9.926 6.002 15.711 1.00 95.38 88 LYS A N 1
ATOM 670 C CA . LYS A 1 88 ? -11.023 6.554 16.517 1.00 95.38 88 LYS A CA 1
ATOM 671 C C . LYS A 1 88 ? -11.906 5.463 17.125 1.00 95.38 88 LYS A C 1
ATOM 673 O O . LYS A 1 88 ? -12.180 5.469 18.324 1.00 95.38 88 LYS A O 1
ATOM 678 N N . LEU A 1 89 ? -12.306 4.477 16.323 1.00 95.00 89 LEU A N 1
ATOM 679 C CA . LEU A 1 89 ? -13.086 3.335 16.797 1.00 95.00 89 LEU A CA 1
ATOM 680 C C . LEU A 1 89 ? -12.364 2.578 17.926 1.00 95.00 89 LEU A C 1
ATOM 682 O O . LEU A 1 89 ? -12.976 2.182 18.921 1.00 95.00 89 LEU A O 1
ATOM 686 N N . SER A 1 90 ? -11.059 2.350 17.767 1.00 95.44 90 SER A N 1
ATOM 687 C CA . SER A 1 90 ? -10.271 1.525 18.684 1.00 95.44 90 SER A CA 1
ATOM 688 C C . SER A 1 90 ? -9.804 2.252 19.953 1.00 95.44 90 SER A C 1
ATOM 690 O O . SER A 1 90 ? -9.773 1.624 21.017 1.00 95.44 90 SER A O 1
ATOM 692 N N . GLU A 1 91 ? -9.491 3.546 19.863 1.00 95.56 91 GLU A N 1
ATOM 693 C CA . GLU A 1 91 ? -8.901 4.349 20.943 1.00 95.56 91 GLU A CA 1
ATOM 694 C C . GLU A 1 91 ? -9.908 5.270 21.650 1.00 95.56 91 GLU A C 1
ATOM 696 O O . GLU A 1 91 ? -9.691 5.610 22.813 1.00 95.56 91 GLU A O 1
ATOM 701 N N . GLU A 1 92 ? -11.038 5.608 21.021 1.00 93.69 92 GLU A N 1
ATOM 702 C 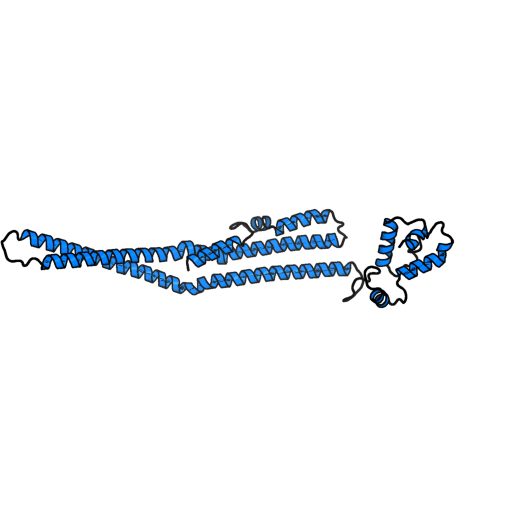CA . GLU A 1 92 ? -12.051 6.498 21.610 1.00 93.69 92 GLU A CA 1
ATOM 703 C C . GLU A 1 92 ? -13.370 5.767 21.886 1.00 93.69 92 GLU A C 1
ATOM 705 O O . GLU A 1 92 ? -13.763 5.623 23.044 1.00 93.69 92 GLU A O 1
ATOM 710 N N . GLU A 1 93 ? -14.038 5.243 20.853 1.00 93.25 93 GLU A N 1
ATOM 711 C CA . GLU A 1 93 ? -15.418 4.746 20.984 1.00 93.25 93 GLU A CA 1
ATOM 712 C C . GLU A 1 93 ? -15.497 3.448 21.810 1.00 93.25 93 GLU A C 1
ATOM 714 O O . GLU A 1 93 ? -16.176 3.378 22.836 1.00 93.25 93 GLU A O 1
ATOM 719 N N . LEU A 1 94 ? -14.754 2.406 21.422 1.00 95.12 94 LEU A N 1
ATOM 720 C CA . LEU A 1 94 ? -14.805 1.113 22.114 1.00 95.12 94 LEU A CA 1
ATOM 721 C C . LEU A 1 94 ? -14.285 1.146 23.563 1.00 95.12 94 LEU A C 1
ATOM 723 O O . LEU A 1 94 ? -14.828 0.420 24.402 1.00 95.12 94 LEU A O 1
ATOM 727 N N . PRO A 1 95 ? -13.248 1.929 23.915 1.00 95.81 95 PRO A N 1
ATOM 728 C CA . PRO A 1 95 ? -12.816 2.074 25.303 1.00 95.81 95 PRO A CA 1
ATOM 729 C C . PRO A 1 95 ? -13.885 2.643 26.240 1.00 95.81 95 PRO A C 1
ATOM 731 O O . PRO A 1 95 ? -13.946 2.189 27.384 1.00 95.81 95 PRO A O 1
ATOM 734 N N . ILE A 1 96 ? -14.734 3.566 25.772 1.00 94.69 96 ILE A N 1
ATOM 735 C CA . ILE A 1 96 ? -15.846 4.125 26.561 1.00 94.69 96 ILE A CA 1
ATOM 736 C C . ILE A 1 96 ? -16.847 3.018 26.911 1.00 94.69 96 ILE A C 1
ATOM 738 O O . ILE A 1 96 ? -17.087 2.757 28.091 1.00 94.69 96 ILE A O 1
ATOM 742 N N . ILE A 1 97 ? -17.302 2.263 25.908 1.00 95.56 97 ILE A N 1
ATOM 743 C CA . ILE A 1 97 ? -18.231 1.134 26.089 1.00 95.56 97 ILE A CA 1
ATOM 744 C C . ILE A 1 97 ? -17.645 0.092 27.058 1.00 95.56 97 ILE A C 1
ATOM 746 O O . ILE A 1 97 ? -18.315 -0.424 27.958 1.00 95.56 97 ILE A O 1
ATOM 750 N N . LEU A 1 98 ? -16.350 -0.216 26.916 1.00 95.81 98 LEU A N 1
ATOM 751 C CA . LEU A 1 98 ? -15.651 -1.149 27.803 1.00 95.81 98 LEU A CA 1
ATOM 752 C C . LEU A 1 98 ? -15.498 -0.612 29.234 1.00 95.81 98 LEU A C 1
ATOM 754 O O . LEU A 1 98 ? -15.468 -1.410 30.176 1.00 95.81 98 LEU A O 1
ATOM 758 N N . LYS A 1 99 ? -15.393 0.708 29.418 1.00 96.50 99 LYS A N 1
ATOM 759 C CA . LYS A 1 99 ? -15.357 1.348 30.737 1.00 96.50 99 LYS A CA 1
ATOM 760 C C . LYS A 1 99 ? -16.712 1.227 31.430 1.00 96.50 99 LYS A C 1
ATOM 762 O O . LYS A 1 99 ? -16.736 0.788 32.579 1.00 96.50 99 LYS A O 1
ATOM 767 N N . HIS A 1 100 ? -17.817 1.526 30.745 1.00 96.25 100 HIS A N 1
ATOM 768 C CA . HIS A 1 100 ? -19.164 1.369 31.306 1.00 96.25 100 HIS A CA 1
ATOM 769 C C . HIS A 1 100 ? -19.475 -0.092 31.646 1.00 96.25 100 HIS A C 1
ATOM 771 O O . HIS A 1 100 ? -19.931 -0.373 32.753 1.00 96.25 100 HIS A O 1
ATOM 777 N N . LYS A 1 101 ? -19.070 -1.047 30.794 1.00 97.19 101 LYS A N 1
ATOM 778 C CA . LYS A 1 101 ? -19.143 -2.483 31.114 1.00 97.19 101 LYS A CA 1
ATOM 779 C C . LYS A 1 101 ? -18.428 -2.833 32.423 1.00 97.19 101 LYS A C 1
ATOM 781 O O . LYS A 1 101 ? -18.979 -3.552 33.255 1.00 97.19 101 LYS A O 1
ATOM 786 N N . LYS A 1 102 ? -17.190 -2.359 32.608 1.00 97.31 102 LYS A N 1
ATOM 787 C CA . LYS A 1 102 ? -16.415 -2.614 33.836 1.00 97.31 102 LYS A CA 1
ATOM 788 C C . LYS A 1 102 ? -17.044 -1.943 35.058 1.00 97.31 102 LYS A C 1
ATOM 790 O O . LYS A 1 102 ? -17.058 -2.549 36.126 1.00 97.31 102 LYS A O 1
ATOM 795 N N . SER A 1 103 ? -17.558 -0.721 34.901 1.00 96.44 103 SER A N 1
ATOM 796 C CA . SER A 1 103 ? -18.278 -0.007 35.962 1.00 96.44 103 SER A CA 1
ATOM 797 C C . SER A 1 103 ? -19.485 -0.815 36.435 1.00 96.44 103 SER A C 1
ATOM 799 O O . SER A 1 103 ? -19.600 -1.120 37.621 1.00 96.44 103 SER A O 1
ATOM 801 N N . LEU A 1 104 ? -20.311 -1.268 35.489 1.00 97.62 104 LEU A N 1
ATOM 802 C CA . LEU A 1 104 ? -21.481 -2.091 35.765 1.00 97.62 104 LEU A CA 1
ATOM 803 C C . LEU A 1 104 ? -21.105 -3.395 36.480 1.00 97.62 104 LEU A C 1
ATOM 805 O O . LEU A 1 104 ? -21.715 -3.742 37.487 1.00 97.62 104 LEU A O 1
ATOM 809 N N . GLN A 1 105 ? -20.067 -4.098 36.012 1.00 97.69 105 GLN A N 1
ATOM 810 C CA . GLN A 1 105 ? -19.573 -5.319 36.664 1.00 97.69 105 GLN A CA 1
ATOM 811 C C . GLN A 1 105 ? -19.175 -5.081 38.125 1.00 97.69 105 GLN A C 1
ATOM 813 O O . GLN A 1 105 ? -19.486 -5.905 38.988 1.00 97.69 105 GLN A O 1
ATOM 818 N N . LYS A 1 106 ? -18.515 -3.953 38.410 1.00 97.50 106 LYS A N 1
ATOM 819 C CA . LYS A 1 106 ? -18.145 -3.572 39.775 1.00 97.50 106 LYS A CA 1
ATOM 820 C C . LYS A 1 106 ? -19.383 -3.292 40.630 1.00 97.50 106 LYS A C 1
ATOM 822 O O . LYS A 1 106 ? -19.516 -3.891 41.690 1.00 97.50 106 LYS A O 1
ATOM 827 N N . LEU A 1 107 ? -20.307 -2.458 40.151 1.00 97.31 107 LEU A N 1
ATOM 828 C CA . LEU A 1 107 ? -21.530 -2.115 40.887 1.00 97.31 107 LEU A CA 1
ATOM 829 C C . LEU A 1 107 ? -22.387 -3.351 41.194 1.00 97.31 107 LEU A C 1
ATOM 831 O O . LEU A 1 107 ? -22.883 -3.493 42.308 1.00 97.31 107 LEU A O 1
ATOM 835 N N . VAL A 1 108 ? -22.510 -4.283 40.243 1.00 97.06 108 VAL A N 1
ATOM 836 C CA . VAL A 1 108 ? -23.216 -5.558 40.450 1.00 97.06 108 VAL A CA 1
ATOM 837 C C . VAL A 1 108 ? -22.523 -6.410 41.519 1.00 97.06 108 VAL A C 1
ATOM 839 O O . VAL A 1 108 ? -23.193 -7.010 42.360 1.00 97.06 108 VAL A O 1
ATOM 842 N N . SER A 1 109 ? -21.188 -6.464 41.521 1.00 97.38 109 SER A N 1
ATOM 843 C CA . SER A 1 109 ? -20.416 -7.169 42.553 1.00 97.38 109 SER A CA 1
ATOM 844 C C . SER A 1 109 ? -20.608 -6.549 43.941 1.00 97.38 109 SER A C 1
ATOM 846 O O . SER A 1 109 ? -20.838 -7.270 44.918 1.00 97.38 109 SER A O 1
ATOM 848 N N . ASP A 1 110 ? -20.551 -5.220 44.033 1.00 96.12 110 ASP A N 1
ATOM 849 C CA . ASP A 1 110 ? -20.740 -4.479 45.282 1.00 96.12 110 ASP A CA 1
ATOM 850 C C . ASP A 1 110 ? -22.169 -4.689 45.820 1.00 96.12 110 ASP A C 1
ATOM 852 O O . ASP A 1 110 ? -22.350 -4.993 47.002 1.00 96.12 110 ASP A O 1
ATOM 856 N N . TRP A 1 111 ? -23.182 -4.645 44.943 1.00 95.06 111 TRP A N 1
ATOM 857 C CA . TRP A 1 111 ? -24.583 -4.906 45.292 1.00 95.06 111 TRP A CA 1
ATOM 858 C C . TRP A 1 111 ? -24.799 -6.329 45.817 1.00 95.06 111 TRP A C 1
ATOM 860 O O . TRP A 1 111 ? -25.408 -6.517 46.871 1.00 95.06 111 TRP A O 1
ATOM 870 N N . ASN A 1 112 ? -24.234 -7.340 45.151 1.00 94.38 112 ASN A N 1
ATOM 871 C CA . ASN A 1 112 ? -24.302 -8.728 45.618 1.00 94.38 112 ASN A CA 1
ATOM 872 C C . ASN A 1 112 ? -23.632 -8.912 46.990 1.00 94.38 112 ASN A C 1
ATOM 874 O O . ASN A 1 112 ? -24.140 -9.643 47.846 1.00 94.38 112 ASN A O 1
ATOM 878 N N . THR A 1 113 ? -22.513 -8.222 47.221 1.00 95.56 113 THR A N 1
ATOM 879 C CA . THR A 1 113 ? -21.797 -8.245 48.504 1.00 95.56 113 THR A CA 1
ATOM 880 C C . THR A 1 113 ? -22.642 -7.627 49.617 1.00 95.56 113 THR A C 1
ATOM 882 O O . THR A 1 113 ? -22.775 -8.212 50.696 1.00 95.56 113 THR A O 1
ATOM 885 N N . LEU A 1 114 ? -23.267 -6.478 49.355 1.00 93.62 114 LEU A N 1
ATOM 886 C CA . LEU A 1 114 ? -24.143 -5.801 50.310 1.00 93.62 114 LEU A CA 1
ATOM 887 C C . LEU A 1 114 ? -25.402 -6.623 50.613 1.00 93.62 114 LEU A C 1
ATOM 889 O O . LEU A 1 114 ? -25.756 -6.805 51.776 1.00 93.62 114 LEU A O 1
ATOM 893 N N . LYS A 1 115 ? -26.011 -7.230 49.592 1.00 92.19 115 LYS A N 1
ATOM 894 C CA . LYS A 1 115 ? -27.160 -8.133 49.735 1.00 92.19 115 LYS A CA 1
ATOM 895 C C . LYS A 1 115 ? -26.838 -9.376 50.572 1.00 92.19 115 LYS A C 1
ATOM 897 O O . LYS A 1 115 ? -27.653 -9.801 51.396 1.00 92.19 115 LYS A O 1
ATOM 902 N N . SER A 1 116 ? -25.640 -9.943 50.414 1.00 92.69 116 SER A N 1
ATOM 903 C CA . SER A 1 116 ? -25.145 -11.032 51.268 1.00 92.69 116 SER A CA 1
ATOM 904 C C . SER A 1 116 ? -25.023 -10.588 52.732 1.00 92.69 116 SER A C 1
ATOM 906 O O . SER A 1 116 ? -25.563 -11.248 53.624 1.00 92.69 116 SER A O 1
ATOM 908 N N . ARG A 1 117 ? -24.410 -9.419 52.982 1.00 90.94 117 ARG A N 1
ATOM 909 C CA . ARG A 1 117 ? -24.286 -8.828 54.328 1.00 90.94 117 ARG A CA 1
ATOM 910 C C . ARG A 1 117 ? -25.647 -8.550 54.967 1.00 90.94 117 ARG A C 1
ATOM 912 O O . ARG A 1 117 ? -25.835 -8.865 56.139 1.00 90.94 117 ARG A O 1
ATOM 919 N N . LEU A 1 118 ? -26.602 -8.020 54.201 1.00 89.25 118 LEU A N 1
ATOM 920 C CA . LEU A 1 118 ? -27.980 -7.789 54.640 1.00 89.25 118 LEU A CA 1
ATOM 921 C C . LEU A 1 118 ? -28.649 -9.103 55.073 1.00 89.25 118 LEU A C 1
ATOM 923 O O . LEU A 1 118 ? -29.240 -9.188 56.147 1.00 89.25 118 LEU A O 1
ATOM 927 N N . THR A 1 119 ? -28.503 -10.151 54.258 1.00 88.56 119 THR A N 1
ATOM 928 C CA . THR A 1 119 ? -29.069 -11.479 54.538 1.00 88.56 119 THR A CA 1
ATOM 929 C C . THR A 1 119 ? -28.451 -12.102 55.794 1.00 88.56 119 THR A C 1
ATOM 931 O O . THR A 1 119 ? -29.158 -12.717 56.591 1.00 88.56 119 THR A O 1
ATOM 934 N N . GLN A 1 120 ? -27.142 -11.935 56.004 1.00 87.88 120 GLN A N 1
ATOM 935 C CA . GLN A 1 120 ? -26.457 -12.382 57.221 1.00 87.88 120 GLN A CA 1
ATOM 936 C C . GLN A 1 120 ? -26.914 -11.602 58.460 1.00 87.88 120 GLN A C 1
ATOM 938 O O . GLN A 1 120 ? -27.211 -12.211 59.486 1.00 87.88 120 GLN A O 1
ATOM 943 N N . ALA A 1 121 ? -27.032 -10.275 58.364 1.00 84.19 121 ALA A N 1
ATOM 944 C CA . ALA A 1 121 ? -27.517 -9.433 59.456 1.00 84.19 121 ALA A CA 1
ATOM 945 C C . ALA A 1 121 ? -28.958 -9.794 59.865 1.00 84.19 121 ALA A C 1
ATOM 947 O O . ALA A 1 121 ? -29.248 -9.883 61.056 1.00 84.19 121 ALA A O 1
ATOM 948 N N . ALA A 1 122 ? -29.829 -10.084 58.892 1.00 82.19 122 ALA A N 1
ATOM 949 C CA . ALA A 1 122 ? -31.204 -10.520 59.136 1.00 82.19 122 ALA A CA 1
ATOM 950 C C . ALA A 1 122 ? -31.295 -11.914 59.792 1.00 82.19 122 ALA A C 1
ATOM 952 O O . ALA A 1 122 ? -32.167 -12.153 60.623 1.00 82.19 122 ALA A O 1
ATOM 953 N N . LYS A 1 123 ? -30.388 -12.845 59.460 1.00 83.00 123 LYS A N 1
ATOM 954 C CA . LYS A 1 123 ? -30.322 -14.163 60.121 1.00 83.00 123 LYS A CA 1
ATOM 955 C C . LYS A 1 123 ? -29.821 -14.063 61.564 1.00 83.00 123 LYS A C 1
ATOM 957 O O . LYS A 1 123 ? -30.334 -14.762 62.433 1.00 83.00 123 LYS A O 1
ATOM 962 N N . ASN A 1 124 ? -28.863 -13.176 61.831 1.00 70.88 124 ASN A N 1
ATOM 963 C CA . ASN A 1 124 ? -28.332 -12.963 63.178 1.00 70.88 124 ASN A CA 1
ATOM 964 C C . ASN A 1 124 ? -29.320 -12.242 64.112 1.00 70.88 124 ASN A C 1
ATOM 966 O O . ASN A 1 124 ? -29.253 -12.460 65.318 1.00 70.88 124 ASN A O 1
ATOM 970 N N . SER A 1 125 ? -30.242 -11.422 63.592 1.00 64.19 125 SER A N 1
ATOM 971 C CA . SER A 1 125 ? -31.274 -10.768 64.413 1.00 64.19 125 SER A CA 1
ATOM 972 C C . SER A 1 125 ? -32.434 -11.698 64.801 1.00 64.19 125 SER A C 1
ATOM 974 O O . SER A 1 125 ? -33.053 -11.481 65.838 1.00 64.19 125 SER A O 1
ATOM 976 N N . GLY A 1 126 ? -32.705 -12.756 64.025 1.00 57.88 126 GLY A N 1
ATOM 977 C CA . GLY A 1 126 ? -33.766 -13.738 64.304 1.00 57.88 126 GLY A CA 1
ATOM 978 C C . GLY A 1 126 ? -33.354 -14.951 65.156 1.00 57.88 126 GLY A C 1
ATOM 979 O O . GLY A 1 126 ? -34.220 -15.715 65.569 1.00 57.88 126 GLY A O 1
ATOM 980 N N . GLY A 1 127 ? -32.056 -15.154 65.422 1.00 51.84 127 GLY A N 1
ATOM 981 C CA . GLY A 1 127 ? -31.526 -16.353 66.099 1.00 51.84 127 GLY A CA 1
ATOM 982 C C . GLY A 1 127 ? -31.405 -16.276 67.630 1.00 51.84 127 GLY A C 1
ATOM 983 O O . GLY A 1 127 ? -31.020 -17.255 68.262 1.00 51.84 127 GLY A O 1
ATOM 984 N N . GLY A 1 128 ? -31.717 -15.132 68.243 1.00 49.94 128 GLY A N 1
ATOM 985 C CA . GLY A 1 128 ? -31.566 -14.887 69.682 1.00 49.94 128 GLY A CA 1
ATOM 986 C C . GLY A 1 128 ? -32.827 -15.166 70.501 1.00 49.94 128 GLY A C 1
ATOM 987 O O . GLY A 1 128 ? -33.248 -14.304 71.262 1.00 49.94 128 GLY A O 1
ATOM 988 N N . GLN A 1 129 ? -33.451 -16.336 70.347 1.00 44.56 129 GLN A N 1
ATOM 989 C CA . GLN A 1 129 ? -34.534 -16.788 71.235 1.00 44.56 129 GLN A CA 1
ATOM 990 C C . GLN A 1 129 ? -34.068 -18.009 72.045 1.00 44.56 129 GLN A C 1
ATOM 992 O O . GLN A 1 129 ? -34.660 -19.081 72.020 1.00 44.56 129 GLN A O 1
ATOM 997 N N . GLY A 1 130 ? -32.939 -17.844 72.740 1.00 43.44 130 GLY A N 1
ATOM 998 C CA . GLY A 1 130 ? -32.493 -18.732 73.809 1.00 43.44 130 GLY A CA 1
ATOM 999 C C . GLY A 1 130 ? -32.934 -18.149 75.148 1.00 43.44 130 GLY A C 1
ATOM 1000 O O . GLY A 1 130 ? -32.564 -17.030 75.488 1.00 43.44 130 GLY A O 1
ATOM 1001 N N . LEU A 1 131 ? -33.771 -18.894 75.864 1.00 46.78 131 LEU A N 1
ATOM 1002 C CA . LEU A 1 131 ? -34.322 -18.580 77.182 1.00 46.78 131 LEU A CA 1
ATOM 1003 C C . LEU A 1 131 ? -33.260 -18.041 78.160 1.00 46.78 131 LEU A C 1
ATOM 1005 O O . LEU A 1 131 ? -32.329 -18.763 78.507 1.00 46.78 131 LEU A O 1
ATOM 1009 N N . GLY A 1 132 ? -33.463 -16.828 78.685 1.00 41.50 132 GLY A N 1
ATOM 1010 C CA . GLY A 1 132 ? -32.853 -16.411 79.950 1.00 41.50 132 GLY A CA 1
ATOM 1011 C C . GLY A 1 132 ? -32.372 -14.964 80.026 1.00 41.50 132 GLY A C 1
ATOM 1012 O O . GLY A 1 132 ? -31.332 -14.629 79.477 1.00 41.50 132 GLY A O 1
ATOM 1013 N N . GLY A 1 133 ? -33.062 -14.167 80.848 1.00 40.75 133 GLY A N 1
ATOM 1014 C CA . GLY A 1 133 ? -32.443 -13.089 81.627 1.00 40.75 133 GLY A CA 1
ATOM 1015 C C . GLY A 1 133 ? -32.321 -11.742 80.921 1.00 40.75 133 GLY A C 1
ATOM 1016 O O . GLY A 1 133 ? -31.680 -11.605 79.890 1.00 40.75 133 GLY A O 1
ATOM 1017 N N . GLY A 1 134 ? -32.959 -10.728 81.503 1.00 52.09 134 GLY A N 1
ATOM 1018 C CA . GLY A 1 134 ? -33.089 -9.406 80.911 1.00 52.09 134 GLY A CA 1
ATOM 1019 C C . GLY A 1 134 ? -31.791 -8.608 80.846 1.00 52.09 134 GLY A C 1
ATOM 1020 O O . GLY A 1 134 ? -30.894 -8.784 81.661 1.00 52.09 134 GLY A O 1
ATOM 1021 N N . THR A 1 135 ? -31.728 -7.702 79.871 1.00 41.69 135 THR A N 1
ATOM 1022 C CA . THR A 1 135 ? -31.052 -6.392 79.912 1.00 41.69 135 THR A CA 1
ATOM 1023 C C . THR A 1 135 ? -31.244 -5.685 78.558 1.00 41.69 135 THR A C 1
ATOM 1025 O O . THR A 1 135 ? -30.888 -6.214 77.515 1.00 41.69 135 THR A O 1
ATOM 1028 N N . GLY A 1 136 ? -31.807 -4.468 78.575 1.00 44.12 136 GLY A N 1
ATOM 1029 C CA . GLY A 1 136 ? -31.605 -3.445 77.536 1.00 44.12 136 GLY A CA 1
ATOM 1030 C C . GLY A 1 136 ? -32.493 -3.463 76.280 1.00 44.12 136 GLY A C 1
ATOM 1031 O O . GLY A 1 136 ? -32.054 -3.878 75.213 1.00 44.12 136 GLY A O 1
ATOM 1032 N N . SER A 1 137 ? -33.660 -2.808 76.348 1.00 51.81 137 SER A N 1
ATOM 1033 C CA . SER A 1 137 ? -34.445 -2.335 75.180 1.00 51.81 137 SER A CA 1
ATOM 1034 C C . SER A 1 137 ? -33.599 -1.544 74.147 1.00 51.81 137 SER A C 1
ATOM 1036 O O . SER A 1 137 ? -33.885 -1.542 72.953 1.00 51.81 137 SER A O 1
ATOM 1038 N N . TYR A 1 138 ? -32.480 -0.954 74.585 1.00 53.50 138 TYR A N 1
ATOM 1039 C CA . TYR A 1 138 ? -31.516 -0.216 73.758 1.00 53.50 138 TYR A CA 1
ATOM 1040 C C . TYR A 1 138 ? -30.695 -1.076 72.770 1.00 53.50 138 TYR A C 1
ATOM 1042 O O . TYR A 1 138 ? -30.203 -0.552 71.773 1.00 53.50 138 TYR A O 1
ATOM 1050 N N . GLY A 1 139 ? -30.525 -2.384 73.009 1.00 55.81 139 GLY A N 1
ATOM 1051 C CA . GLY A 1 139 ? -29.751 -3.258 72.109 1.00 55.81 139 GLY A CA 1
ATOM 1052 C C . GLY A 1 139 ? -30.517 -3.668 70.846 1.00 55.81 139 GLY A C 1
ATOM 1053 O O . GLY A 1 139 ? -29.929 -3.827 69.773 1.00 55.81 139 GLY A O 1
ATOM 1054 N N . HIS A 1 140 ? -31.842 -3.789 70.965 1.00 59.84 140 HIS A N 1
ATOM 1055 C CA . HIS A 1 140 ? -32.732 -4.177 69.870 1.00 59.84 140 HIS A CA 1
ATOM 1056 C C . HIS A 1 140 ? -32.997 -3.012 68.900 1.00 59.84 140 HIS A C 1
ATOM 1058 O O . HIS A 1 140 ? -33.126 -3.223 67.693 1.00 59.84 140 HIS A O 1
ATOM 1064 N N . THR A 1 141 ? -33.025 -1.773 69.399 1.00 64.50 141 THR A N 1
ATOM 1065 C CA . THR A 1 141 ? -33.173 -0.569 68.568 1.00 64.50 141 THR A CA 1
ATOM 1066 C C . THR A 1 141 ? -31.913 -0.286 67.747 1.00 64.50 141 THR A C 1
ATOM 1068 O O . THR A 1 141 ? -32.018 -0.047 66.550 1.00 64.50 141 THR A O 1
ATOM 1071 N N . ALA A 1 142 ? -30.713 -0.426 68.325 1.00 68.25 142 ALA A N 1
ATOM 1072 C CA . ALA A 1 142 ? -29.451 -0.221 67.602 1.00 68.25 142 ALA A CA 1
ATOM 1073 C C . ALA A 1 142 ? -29.226 -1.226 66.450 1.00 68.25 142 ALA A C 1
ATOM 1075 O O . ALA A 1 142 ? -28.689 -0.874 65.397 1.00 68.25 142 ALA A O 1
ATOM 1076 N N . THR A 1 143 ? -29.650 -2.483 66.623 1.00 70.75 143 THR A N 1
ATOM 1077 C CA . THR A 1 143 ? -29.604 -3.505 65.560 1.00 70.75 143 THR A CA 1
ATOM 1078 C C . THR A 1 143 ? -30.660 -3.272 64.480 1.00 70.75 143 THR A C 1
ATOM 1080 O O . THR A 1 143 ? -30.379 -3.531 63.310 1.00 70.75 143 THR A O 1
ATOM 1083 N N . ALA A 1 144 ? -31.828 -2.729 64.839 1.00 75.38 144 ALA A N 1
ATOM 1084 C CA . ALA A 1 144 ? -32.856 -2.322 63.885 1.00 75.38 144 ALA A CA 1
ATOM 1085 C C . ALA A 1 144 ? -32.399 -1.136 63.017 1.00 75.38 144 ALA A C 1
ATOM 1087 O O . ALA A 1 144 ? -32.457 -1.237 61.794 1.00 75.38 144 ALA A O 1
ATOM 1088 N N . THR A 1 145 ? -31.837 -0.077 63.615 1.00 80.38 145 THR A N 1
ATOM 1089 C CA . THR A 1 145 ? -31.307 1.085 62.875 1.00 80.38 145 THR A CA 1
ATOM 1090 C C . THR A 1 145 ? -30.188 0.682 61.914 1.00 80.38 145 THR A C 1
ATOM 1092 O O . THR A 1 145 ? -30.181 1.090 60.761 1.00 80.38 145 THR A O 1
ATOM 1095 N N . LYS A 1 146 ? -29.269 -0.195 62.340 1.00 82.50 146 LYS A N 1
ATOM 1096 C CA . LYS A 1 146 ? -28.194 -0.714 61.476 1.00 82.50 146 LYS A CA 1
ATOM 1097 C C . LYS A 1 146 ? -28.714 -1.558 60.303 1.00 82.50 146 LYS A C 1
ATOM 1099 O O . LYS A 1 146 ? -28.080 -1.628 59.252 1.00 82.50 146 LYS A O 1
ATOM 1104 N N . MET A 1 147 ? -29.834 -2.253 60.488 1.00 83.44 147 MET A N 1
ATOM 1105 C CA . MET A 1 147 ? -30.477 -3.021 59.423 1.00 83.44 147 MET A CA 1
ATOM 1106 C C . MET A 1 147 ? -31.201 -2.101 58.436 1.00 83.44 147 MET A C 1
ATOM 1108 O O . MET A 1 147 ? -31.174 -2.372 57.240 1.00 83.44 147 MET A O 1
ATOM 1112 N N . GLU A 1 148 ? -31.811 -1.023 58.922 1.00 85.88 148 GLU A N 1
ATOM 1113 C CA . GLU A 1 148 ? -32.446 0.014 58.105 1.00 85.88 148 GLU A CA 1
ATOM 1114 C C . GLU A 1 148 ? -31.419 0.752 57.238 1.00 85.88 148 GLU A C 1
ATOM 1116 O O . GLU A 1 148 ? -31.578 0.780 56.022 1.00 85.88 148 GLU A O 1
ATOM 1121 N N . THR A 1 149 ? -30.284 1.175 57.806 1.00 87.50 149 THR A N 1
ATOM 1122 C CA . THR A 1 149 ? -29.198 1.802 57.028 1.00 87.50 149 THR A CA 1
ATOM 1123 C C . THR A 1 149 ? -28.640 0.874 55.945 1.00 87.50 149 THR A C 1
ATOM 1125 O O . THR A 1 149 ? -28.382 1.305 54.829 1.00 87.50 149 THR A O 1
ATOM 1128 N N . LEU A 1 150 ? -28.482 -0.427 56.233 1.00 88.31 150 LEU A N 1
ATOM 1129 C CA . LEU A 1 150 ? -28.020 -1.397 55.228 1.00 88.31 150 LEU A CA 1
ATOM 1130 C C . LEU A 1 150 ? -29.051 -1.631 54.112 1.00 88.31 150 LEU A C 1
ATOM 1132 O O . LEU A 1 150 ? -28.659 -1.987 53.002 1.00 88.31 150 LEU A O 1
ATOM 1136 N N . LYS A 1 151 ? -30.351 -1.474 54.398 1.00 89.75 151 LYS A N 1
ATOM 1137 C CA . LYS A 1 151 ? -31.405 -1.527 53.375 1.00 89.75 151 LYS A CA 1
ATOM 1138 C C . LYS A 1 151 ? -31.381 -0.283 52.496 1.00 89.75 151 LYS A C 1
ATOM 1140 O O . LYS A 1 151 ? -31.459 -0.426 51.283 1.00 89.75 151 LYS A O 1
ATOM 1145 N N . GLU A 1 152 ? -31.232 0.900 53.087 1.00 92.00 152 GLU A N 1
ATOM 1146 C CA . GLU A 1 152 ? -31.105 2.155 52.335 1.00 92.00 152 GLU A CA 1
ATOM 1147 C C . GLU A 1 152 ? -29.873 2.136 51.418 1.00 92.00 152 GLU A C 1
ATOM 1149 O O . GLU A 1 152 ? -29.983 2.438 50.230 1.00 92.00 152 GLU A O 1
ATOM 1154 N N . GLU A 1 153 ? -28.717 1.686 51.924 1.00 92.06 153 GLU A N 1
ATOM 1155 C CA . GLU A 1 153 ? -27.505 1.499 51.113 1.00 92.06 153 GLU A CA 1
ATOM 1156 C C . GLU A 1 153 ? -27.726 0.489 49.968 1.00 92.06 153 GLU A C 1
ATOM 1158 O O . GLU A 1 153 ? -27.195 0.661 48.868 1.00 92.06 153 GLU A O 1
ATOM 1163 N N . GLU A 1 154 ? -28.499 -0.579 50.205 1.00 92.62 154 GLU A N 1
ATOM 1164 C CA . GLU A 1 154 ? -28.811 -1.589 49.186 1.00 92.62 154 GLU A CA 1
ATOM 1165 C C . GLU A 1 154 ? -29.716 -1.029 48.094 1.00 92.62 154 GLU A C 1
ATOM 1167 O O . GLU A 1 154 ? -29.445 -1.259 46.913 1.00 92.62 154 GLU A O 1
ATOM 1172 N N . GLU A 1 155 ? -30.733 -0.256 48.471 1.00 93.00 155 GLU A N 1
ATOM 1173 C CA . GLU A 1 155 ? -31.634 0.408 47.534 1.00 93.00 155 GLU A CA 1
ATOM 1174 C C . GLU A 1 155 ? -30.894 1.457 46.691 1.00 93.00 155 GLU A C 1
ATOM 1176 O O . GLU A 1 155 ? -31.044 1.485 45.464 1.00 93.00 155 GLU A O 1
ATOM 1181 N N . GLU A 1 156 ? -30.029 2.270 47.309 1.00 94.44 156 GLU A N 1
ATOM 1182 C CA . GLU A 1 156 ? -29.220 3.257 46.591 1.00 94.44 156 GLU A CA 1
ATOM 1183 C C . GLU A 1 156 ? -28.268 2.580 45.595 1.00 94.44 156 GLU A C 1
ATOM 1185 O O . GLU A 1 156 ? -28.176 2.975 44.426 1.00 94.44 156 GLU A O 1
ATOM 1190 N N . LEU A 1 157 ? -27.575 1.523 46.026 1.00 94.06 157 LEU A N 1
ATOM 1191 C CA . LEU A 1 157 ? -26.642 0.798 45.172 1.00 94.06 157 LEU A CA 1
ATOM 1192 C C . LEU A 1 157 ? -27.365 0.069 44.034 1.00 94.06 157 LEU 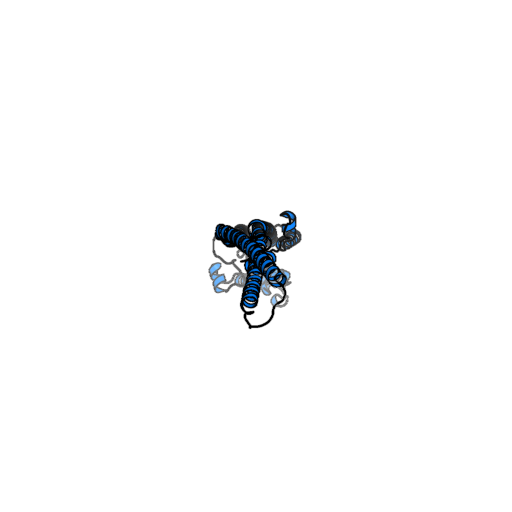A C 1
ATOM 1194 O O . LEU A 1 157 ? -26.880 0.072 42.901 1.00 94.06 157 LEU A O 1
ATOM 1198 N N . LYS A 1 158 ? -28.555 -0.482 44.294 1.00 94.81 158 LYS A N 1
ATOM 1199 C CA . LYS A 1 158 ? -29.422 -1.074 43.269 1.00 94.81 158 LYS A CA 1
ATOM 1200 C C . LYS A 1 158 ? -29.849 -0.042 42.226 1.00 94.81 158 LYS A C 1
ATOM 1202 O O . LYS A 1 158 ? -29.783 -0.325 41.032 1.00 94.81 158 LYS A O 1
ATOM 1207 N N . LYS A 1 159 ? -30.222 1.171 42.648 1.00 96.31 159 LYS A N 1
ATOM 1208 C CA . LYS A 1 159 ? -30.540 2.270 41.725 1.00 96.31 159 LYS A CA 1
ATOM 1209 C C . LYS A 1 159 ? -29.342 2.616 40.836 1.00 96.31 159 LYS A C 1
ATOM 1211 O O . LYS A 1 159 ? -29.502 2.741 39.626 1.00 96.31 159 LYS A O 1
ATOM 1216 N N . ARG A 1 160 ? -28.134 2.697 41.410 1.00 96.00 160 ARG A N 1
ATOM 1217 C CA . ARG A 1 160 ? -26.891 2.930 40.647 1.00 96.00 160 ARG A CA 1
ATOM 1218 C C . ARG A 1 160 ? -26.592 1.810 39.646 1.00 96.00 160 ARG A C 1
ATOM 1220 O O . ARG A 1 160 ? -26.115 2.100 38.551 1.00 96.00 160 ARG A O 1
ATOM 1227 N N . VAL A 1 161 ? -26.870 0.550 39.995 1.00 97.56 161 VAL A N 1
ATOM 1228 C CA . VAL A 1 161 ? -26.736 -0.593 39.073 1.00 97.56 161 VAL A CA 1
ATOM 1229 C C . VAL A 1 161 ? -27.658 -0.433 37.867 1.00 97.56 161 VAL A C 1
ATOM 1231 O O . VAL A 1 161 ? -27.183 -0.578 36.743 1.00 97.56 161 VAL A O 1
ATOM 1234 N N . GLU A 1 162 ? -28.939 -0.111 38.073 1.00 96.81 162 GLU A N 1
ATOM 1235 C CA . GLU A 1 162 ? -29.874 0.070 36.952 1.00 96.81 162 GLU A CA 1
ATOM 1236 C C . GLU A 1 162 ? -29.477 1.262 36.071 1.00 96.81 162 GLU A C 1
ATOM 1238 O O . GLU A 1 162 ? -29.415 1.109 34.856 1.00 96.81 162 GLU A O 1
ATOM 1243 N N . THR A 1 163 ? -29.076 2.402 36.648 1.00 96.50 163 THR A N 1
ATOM 1244 C CA . THR A 1 163 ? -28.570 3.536 35.849 1.00 96.50 163 THR A CA 1
ATOM 1245 C C . THR A 1 163 ? -27.339 3.154 35.021 1.00 96.50 163 THR A C 1
ATOM 1247 O O . THR A 1 163 ? -27.301 3.408 33.821 1.00 96.50 163 THR A O 1
ATOM 1250 N N . SER A 1 164 ? -26.351 2.479 35.619 1.00 96.44 164 SER A N 1
ATOM 1251 C CA . SER A 1 164 ? -25.145 2.054 34.891 1.00 96.44 164 SER A CA 1
ATOM 1252 C C . SER A 1 164 ? -25.441 1.002 33.815 1.00 96.44 164 SER A C 1
ATOM 1254 O O . SER A 1 164 ? -24.724 0.918 32.815 1.00 96.44 164 SER A O 1
ATOM 1256 N N . LYS A 1 165 ? -26.474 0.180 34.013 1.00 97.50 165 LYS A N 1
ATOM 1257 C CA . LYS A 1 165 ? -26.939 -0.808 33.038 1.00 97.50 165 LYS A CA 1
ATOM 1258 C C . LYS A 1 165 ? -27.621 -0.134 31.855 1.00 97.50 165 LYS A C 1
ATOM 1260 O O . LYS A 1 165 ? -27.323 -0.509 30.724 1.00 97.50 165 LYS A O 1
ATOM 1265 N N . ASP A 1 166 ? -28.466 0.858 32.108 1.00 97.56 166 ASP A N 1
ATOM 1266 C CA . ASP A 1 166 ? -29.120 1.643 31.061 1.00 97.56 166 ASP A CA 1
ATOM 1267 C C . ASP A 1 166 ? -28.092 2.412 30.220 1.00 97.56 166 ASP A C 1
ATOM 1269 O O . ASP A 1 166 ? -28.150 2.354 28.994 1.00 97.56 166 ASP A O 1
ATOM 1273 N N . GLU A 1 167 ? -27.089 3.036 30.852 1.00 95.38 167 GLU A N 1
ATOM 1274 C CA . GLU A 1 167 ? -25.967 3.687 30.154 1.00 95.38 167 GLU A CA 1
ATOM 1275 C C . GLU A 1 167 ? -25.203 2.704 29.256 1.00 95.38 167 GLU A C 1
ATOM 1277 O O . GLU A 1 167 ? -24.950 2.980 28.082 1.00 95.38 167 GLU A O 1
ATOM 1282 N N . TYR A 1 168 ? -24.864 1.522 29.782 1.00 97.19 168 TYR A N 1
ATOM 1283 C CA . TYR A 1 168 ? -24.161 0.505 29.004 1.00 97.19 168 TYR A CA 1
ATOM 1284 C C . TYR A 1 168 ? -25.010 -0.040 27.844 1.00 97.19 168 TYR A C 1
ATOM 1286 O O . TYR A 1 168 ? -24.485 -0.290 26.760 1.00 97.19 168 TYR A O 1
ATOM 1294 N N . LEU A 1 169 ? -26.318 -0.223 28.044 1.00 96.81 169 LEU A N 1
ATOM 1295 C CA . LEU A 1 169 ? -27.229 -0.650 26.982 1.00 96.81 169 LEU A CA 1
ATOM 1296 C C . LEU A 1 169 ? -27.379 0.423 25.902 1.00 96.81 169 LEU A C 1
ATOM 1298 O O . LEU A 1 169 ? -27.345 0.082 24.722 1.00 96.81 169 LEU A O 1
ATOM 1302 N N . ALA A 1 170 ? -27.491 1.698 26.279 1.00 96.69 170 ALA A N 1
ATOM 1303 C CA . ALA A 1 170 ? -27.545 2.809 25.332 1.00 96.69 170 ALA A CA 1
ATOM 1304 C C . ALA A 1 170 ? -26.301 2.838 24.429 1.00 96.69 170 ALA A C 1
ATOM 1306 O O . ALA A 1 170 ? -26.425 2.926 23.206 1.00 96.69 170 ALA A O 1
ATOM 1307 N N . ASP A 1 171 ? -25.117 2.659 25.016 1.00 95.62 171 ASP A N 1
ATOM 1308 C CA . ASP A 1 171 ? -23.854 2.524 24.288 1.00 95.62 171 ASP A CA 1
ATOM 1309 C C . ASP A 1 171 ? -23.852 1.337 23.314 1.00 95.62 171 ASP A C 1
ATOM 1311 O O . ASP A 1 171 ? -23.399 1.465 22.176 1.00 95.62 171 ASP A O 1
ATOM 1315 N N . LEU A 1 172 ? -24.349 0.172 23.744 1.00 95.56 172 LEU A N 1
ATOM 1316 C CA . LEU A 1 172 ? -24.419 -1.018 22.894 1.00 95.56 172 LEU A CA 1
ATOM 1317 C C . LEU A 1 172 ? -25.390 -0.838 21.727 1.00 95.56 172 LEU A C 1
ATOM 1319 O O . LEU A 1 172 ? -25.066 -1.240 20.611 1.00 95.56 172 LEU A O 1
ATOM 1323 N N . TYR A 1 173 ? -26.550 -0.221 21.958 1.00 96.06 173 TYR A N 1
ATOM 1324 C CA . TYR A 1 173 ? -27.502 0.070 20.888 1.00 96.06 173 TYR A CA 1
ATOM 1325 C C . TYR A 1 173 ? -26.934 1.083 19.896 1.00 96.06 173 TYR A C 1
ATOM 1327 O O . TYR A 1 173 ? -27.031 0.869 18.691 1.00 96.06 173 TYR A O 1
ATOM 1335 N N . HIS A 1 174 ? -26.275 2.140 20.376 1.00 94.06 174 HIS A N 1
ATOM 1336 C CA . HIS A 1 174 ? -25.604 3.108 19.505 1.00 94.06 174 HIS A CA 1
ATOM 1337 C C . HIS A 1 174 ? -24.435 2.498 18.726 1.00 94.06 174 HIS A C 1
ATOM 1339 O O . HIS A 1 174 ? -24.172 2.872 17.587 1.00 94.06 174 HIS A O 1
ATOM 1345 N N . PHE A 1 175 ? -23.723 1.542 19.320 1.00 93.69 175 PHE A N 1
ATOM 1346 C CA . PHE A 1 175 ? -22.689 0.797 18.614 1.00 93.69 175 PHE A CA 1
ATOM 1347 C C . PHE A 1 175 ? -23.283 -0.087 17.511 1.00 93.69 175 PHE A C 1
ATOM 1349 O O . PHE A 1 175 ? -22.760 -0.107 16.398 1.00 93.69 175 PHE A O 1
ATOM 1356 N N . ALA A 1 176 ? -24.390 -0.778 17.797 1.00 94.12 176 ALA A N 1
ATOM 1357 C CA . ALA A 1 176 ? -25.064 -1.651 16.841 1.00 94.12 176 ALA A CA 1
ATOM 1358 C C . ALA A 1 176 ? -25.592 -0.886 15.616 1.00 94.12 176 ALA A C 1
ATOM 1360 O O . ALA A 1 176 ? -25.468 -1.371 14.497 1.00 94.12 176 ALA A O 1
ATOM 1361 N N . THR A 1 177 ? -26.102 0.342 15.781 1.00 94.94 177 THR A N 1
ATOM 1362 C CA . THR A 1 177 ? -26.569 1.158 14.639 1.00 94.94 177 THR A CA 1
ATOM 1363 C C . THR A 1 177 ? -25.447 1.601 13.698 1.00 94.94 177 THR A C 1
ATOM 1365 O O . THR A 1 177 ? -25.721 2.015 12.573 1.00 94.94 177 THR A O 1
ATOM 1368 N N . LYS A 1 178 ? -24.186 1.527 14.136 1.00 93.81 178 LYS A N 1
ATOM 1369 C CA . LYS A 1 178 ? -23.002 1.884 13.346 1.00 93.81 178 LYS A CA 1
ATOM 1370 C C . LYS A 1 178 ? -22.212 0.675 12.851 1.00 93.81 178 LYS A C 1
ATOM 1372 O O . LYS A 1 178 ? -21.189 0.868 12.196 1.00 93.81 178 LYS A O 1
ATOM 1377 N N . GLU A 1 179 ? -22.648 -0.547 13.151 1.00 91.00 179 GLU A N 1
ATOM 1378 C CA . GLU A 1 179 ? -21.901 -1.764 12.819 1.00 91.00 179 GLU A CA 1
ATOM 1379 C C . GLU A 1 179 ? -21.608 -1.868 11.316 1.00 91.00 179 GLU A C 1
ATOM 1381 O O . GLU A 1 179 ? -20.453 -2.071 10.931 1.00 91.00 179 GLU A O 1
ATOM 1386 N N . ASP A 1 180 ? -22.610 -1.594 10.479 1.00 93.44 180 ASP A N 1
ATOM 1387 C CA . ASP A 1 180 ? -22.462 -1.564 9.020 1.00 93.44 180 ASP A CA 1
ATOM 1388 C C . ASP A 1 180 ? -21.458 -0.496 8.564 1.00 93.44 180 ASP A C 1
ATOM 1390 O O . ASP A 1 180 ? -20.626 -0.740 7.691 1.00 93.44 180 ASP A O 1
ATOM 1394 N N . THR A 1 181 ? -21.455 0.677 9.202 1.00 93.25 181 THR A N 1
ATOM 1395 C CA . THR A 1 181 ? -20.477 1.739 8.920 1.00 93.25 181 THR A CA 1
ATOM 1396 C C . THR A 1 181 ? -19.050 1.280 9.223 1.00 93.25 181 THR A C 1
ATOM 1398 O O . THR A 1 181 ? -18.135 1.561 8.452 1.00 93.25 181 THR A O 1
ATOM 1401 N N . TYR A 1 182 ? -18.838 0.541 10.315 1.00 92.56 182 TYR A N 1
ATOM 1402 C CA . TYR A 1 182 ? -17.517 -0.001 10.640 1.00 92.56 182 TYR A CA 1
ATOM 1403 C C . TYR A 1 182 ? -17.088 -1.106 9.670 1.00 92.56 182 TYR A C 1
ATOM 1405 O O . TYR A 1 182 ? -15.905 -1.196 9.337 1.00 92.56 182 TYR A O 1
ATOM 1413 N N . ALA A 1 183 ? -18.029 -1.931 9.201 1.00 93.62 183 ALA A N 1
ATOM 1414 C CA . ALA A 1 183 ? -17.771 -2.916 8.155 1.00 93.62 183 ALA A CA 1
ATOM 1415 C C . ALA A 1 183 ? -17.372 -2.234 6.834 1.00 93.62 183 ALA A C 1
ATOM 1417 O O . ALA A 1 183 ? -16.414 -2.660 6.181 1.00 93.62 183 ALA A O 1
ATOM 1418 N N . ASN A 1 184 ? -18.025 -1.118 6.497 1.00 95.44 184 ASN A N 1
ATOM 1419 C CA . ASN A 1 184 ? -17.737 -0.339 5.295 1.00 95.44 184 ASN A CA 1
ATOM 1420 C C . ASN A 1 184 ? -16.300 0.199 5.250 1.00 95.44 184 ASN A C 1
ATOM 1422 O O . ASN A 1 184 ? -15.760 0.327 4.158 1.00 95.44 184 ASN A O 1
ATOM 1426 N N . TYR A 1 185 ? -15.617 0.423 6.381 1.00 95.25 185 TYR A N 1
ATOM 1427 C CA . TYR A 1 185 ? -14.194 0.807 6.362 1.00 95.25 185 TYR A CA 1
ATOM 1428 C C . TYR A 1 185 ? -13.300 -0.246 5.692 1.00 95.25 185 TYR A C 1
ATOM 1430 O O . TYR A 1 185 ? -12.318 0.099 5.035 1.00 95.25 185 TYR A O 1
ATOM 1438 N N . PHE A 1 186 ? -13.632 -1.533 5.828 1.00 95.19 186 PHE A N 1
ATOM 1439 C CA . PHE A 1 186 ? -12.880 -2.613 5.185 1.00 95.19 186 PHE A CA 1
ATOM 1440 C C . PHE A 1 186 ? -13.234 -2.764 3.705 1.00 95.19 186 PHE A C 1
ATOM 1442 O O . PHE A 1 186 ? -12.371 -3.133 2.911 1.00 95.19 186 PHE A O 1
ATOM 1449 N N . ILE A 1 187 ? -14.474 -2.449 3.326 1.00 96.56 187 ILE A N 1
ATOM 1450 C CA . ILE A 1 187 ? -14.868 -2.350 1.916 1.00 96.56 187 ILE A CA 1
ATOM 1451 C C . ILE A 1 187 ? -14.093 -1.206 1.262 1.00 96.56 187 ILE A C 1
ATOM 1453 O O . ILE A 1 187 ? -13.416 -1.419 0.260 1.00 96.56 187 ILE A O 1
ATOM 1457 N N . HIS A 1 188 ? -14.078 -0.037 1.898 1.00 96.94 188 HIS A N 1
ATOM 1458 C CA . HIS A 1 188 ? -13.389 1.138 1.382 1.00 96.94 188 HIS A CA 1
ATOM 1459 C C . HIS A 1 188 ? -11.874 0.938 1.277 1.00 96.94 188 HIS A C 1
ATOM 1461 O O . HIS A 1 188 ? -11.263 1.359 0.301 1.00 96.94 188 HIS A O 1
ATOM 1467 N N . LEU A 1 189 ? -11.263 0.214 2.224 1.00 97.31 189 LEU A N 1
ATOM 1468 C CA . LEU A 1 189 ? -9.874 -0.244 2.107 1.00 97.31 189 LEU A CA 1
ATOM 1469 C C . LEU A 1 189 ? -9.630 -0.971 0.776 1.00 97.31 189 LEU A C 1
ATOM 1471 O O . LEU A 1 189 ? -8.683 -0.638 0.064 1.00 97.31 189 LEU A O 1
ATOM 1475 N N . MET A 1 190 ? -10.478 -1.947 0.441 1.00 97.69 190 MET A N 1
ATOM 1476 C CA . MET A 1 190 ? -10.344 -2.724 -0.794 1.00 97.69 190 MET A CA 1
ATOM 1477 C C . MET A 1 190 ? -10.600 -1.867 -2.040 1.00 97.69 190 MET A C 1
ATOM 1479 O O . MET A 1 190 ? -9.881 -2.002 -3.028 1.00 97.69 190 MET A O 1
ATOM 1483 N N . GLU A 1 191 ? -11.572 -0.955 -1.995 1.00 98.19 191 GLU A N 1
ATOM 1484 C CA . GLU A 1 191 ? -11.876 -0.030 -3.095 1.00 98.19 191 GLU A CA 1
ATOM 1485 C C . GLU A 1 191 ? -10.709 0.922 -3.384 1.00 98.19 191 GLU A C 1
ATOM 1487 O O . GLU A 1 191 ? -10.286 1.047 -4.535 1.00 98.19 191 GLU A O 1
ATOM 1492 N N . ILE A 1 192 ? -10.138 1.534 -2.342 1.00 98.38 192 ILE A N 1
ATOM 1493 C CA . ILE A 1 192 ? -8.990 2.445 -2.443 1.00 98.38 192 ILE A CA 1
ATOM 1494 C C . ILE A 1 192 ? -7.763 1.704 -2.995 1.00 98.38 192 ILE A C 1
ATOM 1496 O O . ILE A 1 192 ? -7.065 2.220 -3.870 1.00 98.38 192 ILE A O 1
ATOM 1500 N N . GLN A 1 193 ? -7.509 0.472 -2.537 1.00 98.12 193 GLN A N 1
ATOM 1501 C CA . GLN A 1 193 ? -6.429 -0.363 -3.073 1.00 98.12 193 GLN A CA 1
ATOM 1502 C C . GLN A 1 193 ? -6.653 -0.721 -4.548 1.00 98.12 193 GLN A C 1
ATOM 1504 O O . GLN A 1 193 ? -5.724 -0.638 -5.354 1.00 98.12 193 GLN A O 1
ATOM 1509 N N . ALA A 1 194 ? -7.875 -1.099 -4.925 1.00 98.50 194 ALA A N 1
ATOM 1510 C CA . ALA A 1 194 ? -8.202 -1.437 -6.306 1.00 98.50 194 ALA A CA 1
ATOM 1511 C C . ALA A 1 194 ? -8.036 -0.231 -7.245 1.00 98.50 194 ALA A C 1
ATOM 1513 O O . ALA A 1 194 ? -7.504 -0.381 -8.347 1.00 98.50 194 ALA A O 1
ATOM 1514 N N . ASP A 1 195 ? -8.463 0.959 -6.816 1.00 98.50 195 ASP A N 1
ATOM 1515 C CA . ASP A 1 195 ? -8.282 2.201 -7.571 1.00 98.50 195 ASP A CA 1
ATOM 1516 C C . ASP A 1 195 ? -6.798 2.550 -7.758 1.00 98.50 195 ASP A C 1
ATOM 1518 O O . ASP A 1 195 ? -6.359 2.793 -8.883 1.00 98.50 195 ASP A O 1
ATOM 1522 N N . TYR A 1 196 ? -6.001 2.466 -6.687 1.00 98.56 196 TYR A N 1
ATOM 1523 C CA . TYR A 1 196 ? -4.549 2.658 -6.735 1.00 98.56 196 TYR A CA 1
ATOM 1524 C C . TYR A 1 196 ? -3.872 1.759 -7.776 1.00 98.56 196 TYR A C 1
ATOM 1526 O O . TYR A 1 196 ? -3.121 2.236 -8.636 1.00 98.56 196 TYR A O 1
ATOM 1534 N N . HIS A 1 197 ? -4.153 0.455 -7.727 1.00 98.62 197 HIS A N 1
ATOM 1535 C CA . HIS A 1 197 ? -3.557 -0.501 -8.654 1.00 98.62 197 HIS A CA 1
ATOM 1536 C C . HIS A 1 197 ? -4.013 -0.262 -10.095 1.00 98.62 197 HIS A C 1
ATOM 1538 O O . HIS A 1 197 ? -3.188 -0.320 -11.005 1.00 98.62 197 HIS A O 1
ATOM 1544 N N . ARG A 1 198 ? -5.292 0.071 -10.313 1.00 98.69 198 ARG A N 1
ATOM 1545 C CA . ARG A 1 198 ? -5.826 0.377 -11.647 1.00 98.69 198 ARG A CA 1
ATOM 1546 C C . ARG A 1 198 ? -5.185 1.630 -12.248 1.00 98.69 198 ARG A C 1
ATOM 1548 O O . ARG A 1 198 ? -4.777 1.595 -13.405 1.00 98.69 198 ARG A O 1
ATOM 1555 N N . LYS A 1 199 ? -5.049 2.711 -11.471 1.00 98.62 199 LYS A N 1
ATOM 1556 C CA . LYS A 1 199 ? -4.388 3.956 -11.908 1.00 98.62 199 LYS A CA 1
ATOM 1557 C C . LYS A 1 199 ? -2.911 3.737 -12.235 1.00 98.62 199 LYS A C 1
ATOM 1559 O O . LYS A 1 199 ? -2.423 4.235 -13.250 1.00 98.62 199 LYS A O 1
ATOM 1564 N N . SER A 1 200 ? -2.218 2.963 -11.400 1.00 98.50 200 SER A N 1
ATOM 1565 C CA . SER A 1 200 ? -0.808 2.615 -11.607 1.00 98.50 200 SER A CA 1
ATOM 1566 C C . SER A 1 200 ? -0.617 1.796 -12.883 1.00 98.50 200 SER A C 1
ATOM 1568 O O . SER A 1 200 ? 0.225 2.141 -13.709 1.00 98.50 200 SER A O 1
ATOM 1570 N N . LEU A 1 201 ? -1.437 0.754 -13.074 1.00 98.62 201 LEU A N 1
ATOM 1571 C CA . LEU A 1 201 ? -1.401 -0.091 -14.268 1.00 98.62 201 LEU A CA 1
ATOM 1572 C C . LEU A 1 201 ? -1.713 0.712 -15.532 1.00 98.62 201 LEU A C 1
ATOM 1574 O O . LEU A 1 201 ? -0.942 0.664 -16.478 1.00 98.62 201 LEU A O 1
ATOM 1578 N N . SER A 1 202 ? -2.778 1.518 -15.517 1.00 98.38 202 SER A N 1
ATOM 1579 C CA . SER A 1 202 ? -3.130 2.362 -16.661 1.00 98.38 202 SER A CA 1
ATOM 1580 C C . SER A 1 202 ? -2.002 3.324 -17.039 1.00 98.38 202 SER A C 1
ATOM 1582 O O . SER A 1 202 ? -1.764 3.531 -18.223 1.00 98.38 202 SER A O 1
ATOM 1584 N N . SER A 1 203 ? -1.301 3.901 -16.058 1.00 97.94 203 SER A N 1
ATOM 1585 C CA . SER A 1 203 ? -0.169 4.798 -16.329 1.00 97.94 203 SER A CA 1
ATOM 1586 C C . SER A 1 203 ? 1.010 4.041 -16.952 1.00 97.94 203 SER A C 1
ATOM 1588 O O . SER A 1 203 ? 1.655 4.543 -17.869 1.00 97.94 203 SER A O 1
ATOM 1590 N N . LEU A 1 204 ? 1.280 2.823 -16.469 1.00 98.00 204 LEU A N 1
ATOM 1591 C CA . LEU A 1 204 ? 2.322 1.949 -17.007 1.00 98.00 204 LEU A CA 1
ATOM 1592 C C . LEU A 1 204 ? 2.009 1.486 -18.431 1.00 98.00 204 LEU A C 1
ATOM 1594 O O . LEU A 1 204 ? 2.896 1.526 -19.277 1.00 98.00 204 LEU A O 1
ATOM 1598 N N . ASP A 1 205 ? 0.771 1.076 -18.705 1.00 97.62 205 ASP A N 1
ATOM 1599 C CA . ASP A 1 205 ? 0.351 0.622 -20.032 1.00 97.62 205 ASP A CA 1
ATOM 1600 C C . ASP A 1 205 ? 0.497 1.736 -21.075 1.00 97.62 205 ASP A C 1
ATOM 1602 O O . ASP A 1 205 ? 1.033 1.488 -22.156 1.00 97.62 205 ASP A O 1
ATOM 1606 N N . THR A 1 206 ? 0.110 2.972 -20.733 1.00 96.00 206 THR A N 1
ATOM 1607 C CA . THR A 1 206 ? 0.321 4.145 -21.595 1.00 96.00 206 THR A CA 1
ATOM 1608 C C . THR A 1 206 ? 1.808 4.371 -21.876 1.00 96.00 206 THR A C 1
ATOM 1610 O O . THR A 1 206 ? 2.208 4.443 -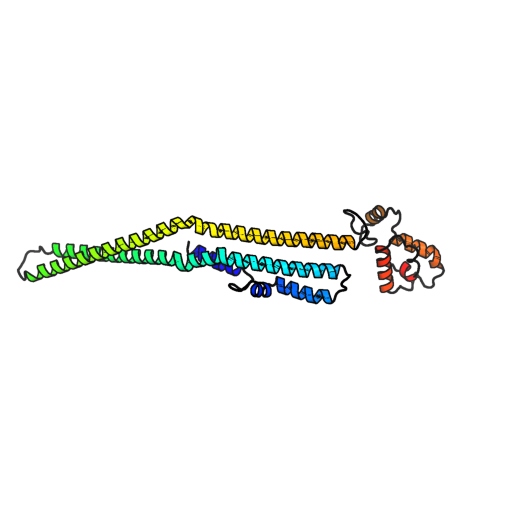23.036 1.00 96.00 206 THR A O 1
ATOM 1613 N N . ALA A 1 207 ? 2.649 4.400 -20.836 1.00 95.00 207 ALA A N 1
ATOM 1614 C CA . ALA A 1 207 ? 4.089 4.610 -21.001 1.00 95.00 207 ALA A CA 1
ATOM 1615 C C . ALA A 1 207 ? 4.759 3.486 -21.816 1.00 95.00 207 ALA A C 1
ATOM 1617 O O . ALA A 1 207 ? 5.653 3.741 -22.621 1.00 95.00 207 ALA A O 1
ATOM 1618 N N . LEU A 1 208 ? 4.324 2.235 -21.636 1.00 94.38 208 LEU A N 1
ATOM 1619 C CA . LEU A 1 208 ? 4.819 1.093 -22.405 1.00 94.38 208 LEU A CA 1
ATOM 1620 C C . LEU A 1 208 ? 4.395 1.156 -23.872 1.00 94.38 208 LEU A C 1
ATOM 1622 O O . LEU A 1 208 ? 5.188 0.782 -24.736 1.00 94.38 208 LEU A O 1
ATOM 1626 N N . ALA A 1 209 ? 3.167 1.594 -24.160 1.00 93.19 209 ALA A N 1
ATOM 1627 C CA . ALA A 1 209 ? 2.696 1.776 -25.528 1.00 93.19 209 ALA A CA 1
ATOM 1628 C C . ALA A 1 209 ? 3.545 2.825 -26.260 1.00 93.19 209 ALA A C 1
ATOM 1630 O O . ALA A 1 209 ? 4.094 2.527 -27.320 1.00 93.19 209 ALA A O 1
ATOM 1631 N N . GLU A 1 210 ? 3.749 3.989 -25.641 1.00 90.56 210 GLU A N 1
ATOM 1632 C CA . GLU A 1 210 ? 4.589 5.063 -26.182 1.00 90.56 210 GLU A CA 1
ATOM 1633 C C . GLU A 1 210 ? 6.052 4.615 -26.374 1.00 90.56 210 GLU A C 1
ATOM 1635 O O . GLU A 1 210 ? 6.666 4.883 -27.404 1.00 90.56 210 GLU A O 1
ATOM 1640 N N . LEU A 1 211 ? 6.627 3.870 -25.420 1.00 88.06 211 LEU A N 1
ATOM 1641 C CA . LEU A 1 211 ? 8.030 3.439 -25.498 1.00 88.06 211 LEU A CA 1
ATOM 1642 C C . LEU A 1 211 ? 8.248 2.421 -26.623 1.00 88.06 211 LEU A C 1
ATOM 1644 O O . LEU A 1 211 ? 9.285 2.441 -27.294 1.00 88.06 211 LEU A O 1
ATOM 1648 N N . ARG A 1 212 ? 7.263 1.541 -26.841 1.00 86.88 212 ARG A N 1
ATOM 1649 C CA . ARG A 1 212 ? 7.253 0.585 -27.954 1.00 86.88 212 ARG A CA 1
ATOM 1650 C C . ARG A 1 212 ? 7.095 1.290 -29.293 1.00 86.88 212 ARG A C 1
ATOM 1652 O O . ARG A 1 212 ? 7.785 0.915 -30.236 1.00 86.88 212 ARG A O 1
ATOM 1659 N N . GLU A 1 213 ? 6.242 2.306 -29.380 1.00 84.44 213 GLU A N 1
ATOM 1660 C CA . GLU A 1 213 ? 6.104 3.121 -30.590 1.00 84.44 213 GLU A CA 1
ATOM 1661 C C . GLU A 1 213 ? 7.415 3.850 -30.917 1.00 84.44 213 GLU A C 1
ATOM 1663 O O . GLU A 1 213 ? 7.905 3.745 -32.038 1.00 84.44 213 GLU A O 1
ATOM 1668 N N . ASN A 1 214 ? 8.060 4.461 -29.921 1.00 77.62 214 ASN A N 1
ATOM 1669 C CA . ASN A 1 214 ? 9.354 5.130 -30.086 1.00 77.62 214 ASN A CA 1
ATOM 1670 C C . ASN A 1 214 ? 10.474 4.175 -30.535 1.00 77.62 214 ASN A C 1
ATOM 1672 O O . ASN A 1 214 ? 11.331 4.566 -31.326 1.00 77.62 214 ASN A O 1
ATOM 1676 N N . HIS A 1 215 ? 10.459 2.918 -30.077 1.00 68.75 215 HIS A N 1
ATOM 1677 C CA . HIS A 1 215 ? 11.365 1.881 -30.588 1.00 68.75 215 HIS A CA 1
ATOM 1678 C C . HIS A 1 215 ? 11.007 1.430 -32.007 1.00 68.75 215 HIS A C 1
ATOM 1680 O O . HIS A 1 215 ? 11.900 1.119 -32.784 1.00 68.75 215 HIS A O 1
ATOM 1686 N N . SER A 1 216 ? 9.720 1.414 -32.354 1.00 59.25 216 SER A N 1
ATOM 1687 C CA . SER A 1 216 ? 9.245 0.993 -33.677 1.00 59.25 216 SER A CA 1
ATOM 1688 C C . SER A 1 216 ? 9.479 2.055 -34.755 1.00 59.25 216 SER A C 1
ATOM 1690 O O . SER A 1 216 ? 9.552 1.711 -35.921 1.00 59.25 216 SER A O 1
ATOM 1692 N N . GLN A 1 217 ? 9.584 3.338 -34.389 1.00 52.22 217 GLN A N 1
ATOM 1693 C CA . GLN A 1 217 ? 9.856 4.444 -35.321 1.00 52.22 217 GLN A CA 1
ATOM 1694 C C . GLN A 1 217 ? 11.357 4.660 -35.588 1.00 52.22 217 GLN A C 1
ATOM 1696 O O . GLN A 1 217 ? 11.715 5.270 -36.593 1.00 52.22 217 GLN A O 1
ATOM 1701 N N . ALA A 1 218 ? 12.243 4.169 -34.712 1.00 49.53 218 ALA A N 1
ATOM 1702 C CA . ALA A 1 218 ? 13.693 4.193 -34.938 1.00 49.53 218 ALA A CA 1
ATOM 1703 C C . ALA A 1 218 ? 14.150 3.165 -35.996 1.00 49.53 218 ALA A C 1
ATOM 1705 O O . ALA A 1 218 ? 15.223 3.330 -36.571 1.00 49.53 218 ALA A O 1
ATOM 1706 N N . ASP A 1 219 ? 13.313 2.164 -36.288 1.00 42.72 219 ASP A N 1
ATOM 1707 C CA . ASP A 1 219 ? 13.441 1.249 -37.423 1.00 42.72 219 ASP A CA 1
ATOM 1708 C C . ASP A 1 219 ? 12.325 1.557 -38.438 1.00 42.72 219 ASP A C 1
ATOM 1710 O O . ASP A 1 219 ? 11.176 1.171 -38.221 1.00 42.72 219 ASP A O 1
ATOM 1714 N N . PRO A 1 220 ? 12.589 2.225 -39.576 1.00 37.44 220 PRO A N 1
ATOM 1715 C CA . PRO A 1 220 ? 11.601 2.330 -40.637 1.00 37.44 220 PRO A CA 1
ATOM 1716 C C . PRO A 1 220 ? 11.473 0.966 -41.325 1.00 37.44 220 PRO A C 1
ATOM 1718 O O . PRO A 1 220 ? 12.045 0.712 -42.381 1.00 37.44 220 PRO A O 1
ATOM 1721 N N . SER A 1 221 ? 10.714 0.052 -40.730 1.00 35.59 221 SER A N 1
ATOM 1722 C CA . SER A 1 221 ? 10.157 -1.091 -41.444 1.00 35.59 221 SER A CA 1
ATOM 1723 C C . SER A 1 221 ? 8.789 -1.438 -40.869 1.00 35.59 221 SER A C 1
ATOM 1725 O O . SER A 1 221 ? 8.652 -1.679 -39.670 1.00 35.59 221 SER A O 1
ATOM 1727 N N . PRO A 1 222 ? 7.738 -1.399 -41.702 1.00 37.88 222 PRO A N 1
ATOM 1728 C CA . PRO A 1 222 ? 6.384 -1.506 -41.216 1.00 37.88 222 PRO A CA 1
ATOM 1729 C C . PRO A 1 222 ? 6.063 -2.954 -40.844 1.00 37.88 222 PRO A C 1
ATOM 1731 O O . PRO A 1 222 ? 6.382 -3.885 -41.576 1.00 37.88 222 PRO A O 1
ATOM 1734 N N . LEU A 1 223 ? 5.289 -3.070 -39.766 1.00 33.38 223 LEU A N 1
ATOM 1735 C CA . LEU A 1 223 ? 4.319 -4.132 -39.507 1.00 33.38 223 LEU A CA 1
ATOM 1736 C C . LEU A 1 223 ? 4.869 -5.499 -39.049 1.00 33.38 223 LEU A C 1
ATOM 1738 O O . LEU A 1 223 ? 5.373 -6.312 -39.808 1.00 33.38 223 LEU A O 1
ATOM 1742 N N . THR A 1 224 ? 4.556 -5.770 -37.777 1.00 32.94 224 THR A N 1
ATOM 1743 C CA . THR A 1 224 ? 4.099 -7.067 -37.253 1.00 32.94 224 THR A CA 1
ATOM 1744 C C . THR A 1 224 ? 5.124 -8.216 -37.220 1.00 32.94 224 THR A C 1
ATOM 1746 O O . THR A 1 224 ? 5.469 -8.836 -38.217 1.00 32.94 224 THR A O 1
ATOM 1749 N N . THR A 1 225 ? 5.480 -8.634 -36.000 1.00 34.56 225 THR A N 1
ATOM 1750 C CA . THR A 1 225 ? 5.943 -10.001 -35.658 1.00 34.56 225 THR A CA 1
ATOM 1751 C C . THR A 1 225 ? 7.245 -10.536 -36.267 1.00 34.56 225 THR A C 1
ATOM 1753 O O . THR A 1 225 ? 7.571 -11.693 -36.012 1.00 34.56 225 THR A O 1
ATOM 1756 N N . ALA A 1 226 ? 8.046 -9.743 -36.971 1.00 34.34 226 ALA A N 1
ATOM 1757 C CA . ALA A 1 226 ? 9.386 -10.174 -37.352 1.00 34.34 226 ALA A CA 1
ATOM 1758 C C . ALA A 1 226 ? 10.399 -9.732 -36.288 1.00 34.34 226 ALA A C 1
ATOM 1760 O O . ALA A 1 226 ? 10.637 -8.547 -36.073 1.00 34.34 226 ALA A O 1
ATOM 1761 N N . THR A 1 227 ? 10.981 -10.712 -35.598 1.00 42.06 227 THR A N 1
ATOM 1762 C CA . THR A 1 227 ? 12.266 -10.600 -34.894 1.00 42.06 227 THR A CA 1
ATOM 1763 C C . THR A 1 227 ? 13.232 -9.770 -35.753 1.00 42.06 227 THR A C 1
ATOM 1765 O O . THR A 1 227 ? 13.201 -9.966 -36.972 1.00 42.06 227 THR A O 1
ATOM 1768 N N . PRO A 1 228 ? 14.065 -8.868 -35.183 1.00 49.69 228 PRO A N 1
ATOM 1769 C CA . PRO A 1 228 ? 15.047 -8.124 -35.973 1.00 49.69 228 PRO A CA 1
ATOM 1770 C C . PRO A 1 228 ? 15.741 -9.103 -36.914 1.00 49.69 228 PRO A C 1
ATOM 1772 O O . PRO A 1 228 ? 16.076 -10.208 -36.472 1.00 49.69 228 PRO A O 1
ATOM 1775 N N . LEU A 1 229 ? 15.863 -8.741 -38.197 1.00 55.84 229 LEU A N 1
ATOM 1776 C CA . LEU A 1 229 ? 16.538 -9.520 -39.240 1.00 55.84 229 LEU A CA 1
ATOM 1777 C C . LEU A 1 229 ? 18.018 -9.656 -38.862 1.00 55.84 229 LEU A C 1
ATOM 1779 O O . LEU A 1 229 ? 18.905 -9.009 -39.406 1.00 55.84 229 LEU A O 1
ATOM 1783 N N . GLY A 1 230 ? 18.275 -10.461 -37.840 1.00 59.34 230 GLY A N 1
ATOM 1784 C CA . GLY A 1 230 ? 19.578 -10.675 -37.269 1.00 59.34 230 GLY A CA 1
ATOM 1785 C C . GLY A 1 230 ? 20.383 -11.433 -38.296 1.00 59.34 230 GLY A C 1
ATOM 1786 O O . GLY A 1 230 ? 20.119 -12.599 -38.580 1.00 59.34 230 GLY A O 1
ATOM 1787 N N . VAL A 1 231 ? 21.384 -10.773 -38.862 1.00 66.56 231 VAL A N 1
ATOM 1788 C CA . VAL A 1 231 ? 22.388 -11.457 -39.680 1.00 66.56 231 VAL A CA 1
ATOM 1789 C C . VAL A 1 231 ? 23.225 -12.413 -38.818 1.00 66.56 231 VAL A C 1
ATOM 1791 O O . VAL A 1 231 ? 23.704 -13.432 -39.307 1.00 66.56 231 VAL A O 1
ATOM 1794 N N . TYR A 1 232 ? 23.316 -12.145 -37.510 1.00 72.62 232 TYR A N 1
ATOM 1795 C CA . TYR A 1 232 ? 24.000 -12.976 -36.522 1.00 72.62 232 TYR A CA 1
ATOM 1796 C C . TYR A 1 232 ? 23.071 -13.346 -35.356 1.00 72.62 232 TYR A C 1
ATOM 1798 O O . TYR A 1 232 ? 22.198 -12.569 -34.978 1.00 72.62 232 TYR A O 1
ATOM 1806 N N . GLY A 1 233 ? 23.291 -14.518 -34.747 1.00 74.88 233 GLY A N 1
ATOM 1807 C CA . GLY A 1 233 ? 22.593 -14.949 -33.524 1.00 74.88 233 GLY A CA 1
ATOM 1808 C C . GLY A 1 233 ? 21.248 -15.660 -33.730 1.00 74.88 233 GLY A C 1
ATOM 1809 O O . GLY A 1 233 ? 20.613 -16.029 -32.745 1.00 74.88 233 GLY A O 1
ATOM 1810 N N . VAL A 1 234 ? 20.834 -15.893 -34.978 1.00 78.81 234 VAL A N 1
ATOM 1811 C CA . VAL A 1 234 ? 19.632 -16.666 -35.337 1.00 78.81 234 VAL A CA 1
ATOM 1812 C C . VAL A 1 234 ? 20.015 -17.986 -36.025 1.00 78.81 234 VAL A C 1
ATOM 1814 O O . VAL A 1 234 ? 21.101 -18.070 -36.608 1.00 78.81 234 VAL A O 1
ATOM 1817 N N . PRO A 1 235 ? 19.161 -19.029 -35.986 1.00 84.56 235 PRO A N 1
ATOM 1818 C CA . PRO A 1 235 ? 19.393 -20.251 -36.751 1.00 84.56 235 PRO A CA 1
ATOM 1819 C C . PRO A 1 235 ? 19.540 -19.963 -38.250 1.00 84.56 235 PRO A C 1
ATOM 1821 O O . PRO A 1 235 ? 18.802 -19.149 -38.806 1.00 84.56 235 PRO A O 1
ATOM 1824 N N . LEU A 1 236 ? 20.466 -20.664 -38.912 1.00 84.50 236 LEU A N 1
ATOM 1825 C CA . LEU A 1 236 ? 20.765 -20.470 -40.336 1.00 84.50 236 LEU A CA 1
ATOM 1826 C C . LEU A 1 236 ? 19.518 -20.621 -41.221 1.00 84.50 236 LEU A C 1
ATOM 1828 O O . LEU A 1 236 ? 19.295 -19.806 -42.105 1.00 84.50 236 LEU A O 1
ATOM 1832 N N . GLU A 1 237 ? 18.681 -21.624 -40.954 1.00 82.94 237 GLU A N 1
ATOM 1833 C CA . GLU A 1 237 ? 17.436 -21.850 -41.698 1.00 82.94 237 GLU A CA 1
ATOM 1834 C C . GLU A 1 237 ? 16.501 -20.633 -41.637 1.00 82.94 237 GLU A C 1
ATOM 1836 O O . GLU A 1 237 ? 16.013 -20.169 -42.664 1.00 82.94 237 GLU A O 1
ATOM 1841 N N . THR A 1 238 ? 16.324 -20.058 -40.446 1.00 81.69 238 THR A N 1
ATOM 1842 C CA . THR A 1 238 ? 15.518 -18.851 -40.233 1.00 81.69 238 THR A CA 1
ATOM 1843 C C . THR A 1 238 ? 16.122 -17.638 -40.941 1.00 81.69 238 THR A C 1
ATOM 1845 O O . THR A 1 238 ? 15.394 -16.858 -41.544 1.00 81.69 238 THR A O 1
ATOM 1848 N N . HIS A 1 239 ? 17.449 -17.488 -40.922 1.00 82.12 239 HIS A N 1
ATOM 1849 C CA . HIS A 1 239 ? 18.145 -16.417 -41.641 1.00 82.12 239 HIS A CA 1
ATOM 1850 C C . HIS A 1 239 ? 17.909 -16.485 -43.157 1.00 82.12 239 HIS A C 1
ATOM 1852 O O . HIS A 1 239 ? 17.546 -15.481 -43.769 1.00 82.12 239 HIS A O 1
ATOM 1858 N N . LEU A 1 240 ? 18.092 -17.668 -43.752 1.00 84.19 240 LEU A N 1
ATOM 1859 C CA . LEU A 1 240 ? 17.927 -17.892 -45.191 1.00 84.19 240 LEU A CA 1
ATOM 1860 C C . LEU A 1 240 ? 16.476 -17.675 -45.634 1.00 84.19 240 LEU A C 1
ATOM 1862 O O . LEU A 1 240 ? 16.235 -16.979 -46.619 1.00 84.19 240 LEU A O 1
ATOM 1866 N N . GLN A 1 241 ? 15.512 -18.202 -44.869 1.00 82.62 241 GLN A N 1
ATOM 1867 C CA . GLN A 1 241 ? 14.083 -18.007 -45.130 1.00 82.62 241 GLN A CA 1
ATOM 1868 C C . GLN A 1 241 ? 13.680 -16.532 -45.035 1.00 82.62 241 GLN A C 1
ATOM 1870 O O . GLN A 1 241 ? 12.983 -16.033 -45.915 1.00 82.62 241 GLN A O 1
ATOM 1875 N N . ASN A 1 242 ? 14.146 -15.822 -44.003 1.00 77.50 242 ASN A N 1
ATOM 1876 C CA . ASN A 1 242 ? 13.767 -14.430 -43.771 1.00 77.50 242 ASN A CA 1
ATOM 1877 C C . ASN A 1 242 ? 14.369 -13.461 -44.797 1.00 77.50 242 ASN A C 1
ATOM 1879 O O . ASN A 1 242 ? 13.735 -12.465 -45.134 1.00 77.50 242 ASN A O 1
ATOM 1883 N N . LEU A 1 243 ? 15.583 -13.732 -45.287 1.00 74.75 243 LEU A N 1
ATOM 1884 C CA . LEU A 1 243 ? 16.249 -12.899 -46.295 1.00 74.75 243 LEU A CA 1
ATOM 1885 C C . LEU A 1 243 ? 15.999 -13.368 -47.735 1.00 74.75 243 LEU A C 1
ATOM 1887 O O . LEU A 1 243 ? 16.438 -12.696 -48.666 1.00 74.75 243 LEU A O 1
ATOM 1891 N N . GLY A 1 244 ? 15.325 -14.506 -47.929 1.00 79.44 244 GLY A N 1
ATOM 1892 C CA . GLY A 1 244 ? 15.074 -15.083 -49.251 1.00 79.44 244 GLY A CA 1
ATOM 1893 C C . GLY A 1 244 ? 16.357 -15.432 -50.012 1.00 79.44 244 GLY A C 1
ATOM 1894 O O . GLY A 1 244 ? 16.410 -15.250 -51.226 1.00 79.44 244 GLY A O 1
ATOM 1895 N N . ARG A 1 245 ? 17.402 -15.879 -49.303 1.00 79.19 245 ARG A N 1
ATOM 1896 C CA . ARG A 1 245 ? 18.714 -16.214 -49.886 1.00 79.19 245 ARG A CA 1
ATOM 1897 C C . ARG A 1 245 ? 19.013 -17.697 -49.746 1.00 79.19 245 ARG A C 1
ATOM 1899 O O . ARG A 1 245 ? 18.661 -18.308 -48.743 1.00 79.19 245 ARG A O 1
ATOM 1906 N N . ASP A 1 246 ? 19.759 -18.234 -50.706 1.00 84.44 246 ASP A N 1
ATOM 1907 C CA . ASP A 1 246 ? 20.267 -19.612 -50.658 1.00 84.44 246 ASP A CA 1
ATOM 1908 C C . ASP A 1 246 ? 21.546 -19.738 -49.813 1.00 84.44 246 ASP A C 1
ATOM 1910 O O . ASP A 1 246 ? 21.841 -20.797 -49.259 1.00 84.44 246 ASP A O 1
ATOM 1914 N N . ILE A 1 247 ? 22.311 -18.648 -49.698 1.00 85.44 247 ILE A N 1
ATOM 1915 C CA . ILE A 1 247 ? 23.559 -18.568 -48.934 1.00 85.44 247 ILE A CA 1
ATOM 1916 C C . ILE A 1 247 ? 23.439 -17.431 -47.922 1.00 85.44 247 ILE A C 1
ATOM 1918 O O . ILE A 1 247 ? 22.915 -16.358 -48.226 1.00 85.44 247 ILE A O 1
ATOM 1922 N N . ALA A 1 248 ? 23.927 -17.664 -46.700 1.00 84.25 248 ALA A N 1
ATOM 1923 C CA . ALA A 1 248 ? 23.921 -16.637 -45.671 1.00 84.25 248 ALA A CA 1
ATOM 1924 C C . ALA A 1 248 ? 24.783 -15.463 -46.124 1.00 84.25 248 ALA A C 1
ATOM 1926 O O . ALA A 1 248 ? 25.920 -15.656 -46.560 1.00 84.25 248 ALA A O 1
ATOM 1927 N N . LEU A 1 249 ? 24.258 -14.254 -45.959 1.00 77.88 249 LEU A N 1
ATOM 1928 C CA . LEU A 1 249 ? 24.911 -13.039 -46.430 1.00 77.88 249 LEU A CA 1
ATOM 1929 C C . LEU A 1 249 ? 26.385 -12.921 -45.968 1.00 77.88 249 LEU A C 1
ATOM 1931 O O . LEU A 1 249 ? 27.217 -12.616 -46.819 1.00 77.88 249 LEU A O 1
ATOM 1935 N N . PRO A 1 250 ? 26.759 -13.207 -44.698 1.00 81.56 250 PRO A N 1
ATOM 1936 C CA . PRO A 1 250 ? 28.164 -13.202 -44.272 1.00 81.56 250 PRO A CA 1
ATOM 1937 C C . PRO A 1 250 ? 29.053 -14.146 -45.066 1.00 81.56 250 PRO A C 1
ATOM 1939 O O . PRO A 1 250 ? 30.156 -13.776 -45.450 1.00 81.56 250 PRO A O 1
ATOM 1942 N N . ILE A 1 251 ? 28.562 -15.350 -45.354 1.00 85.50 251 ILE A N 1
ATOM 1943 C CA . ILE A 1 251 ? 29.326 -16.362 -46.081 1.00 85.50 251 ILE A CA 1
ATOM 1944 C C . ILE A 1 251 ? 29.511 -15.923 -47.532 1.00 85.50 251 ILE A C 1
ATOM 1946 O O . ILE A 1 251 ? 30.622 -15.964 -48.053 1.00 85.50 251 ILE A O 1
ATOM 1950 N N . GLU A 1 252 ? 28.432 -15.480 -48.176 1.00 83.38 252 GLU A N 1
ATOM 1951 C CA . GLU A 1 252 ? 28.465 -15.037 -49.568 1.00 83.38 252 GLU A CA 1
ATOM 1952 C C . GLU A 1 252 ? 29.399 -13.839 -49.760 1.00 83.38 252 GLU A C 1
ATOM 1954 O O . GLU A 1 252 ? 30.240 -13.848 -50.659 1.00 83.38 252 GLU A O 1
ATOM 1959 N N . ALA A 1 253 ? 29.312 -12.849 -48.871 1.00 79.75 253 ALA A N 1
ATOM 1960 C CA . ALA A 1 253 ? 30.148 -11.660 -48.911 1.00 79.75 253 ALA A CA 1
ATOM 1961 C C . ALA A 1 253 ? 31.639 -12.008 -48.736 1.00 79.75 253 ALA A C 1
ATOM 1963 O O . ALA A 1 253 ? 32.481 -11.539 -49.507 1.00 79.75 253 ALA A O 1
ATOM 1964 N N . CYS A 1 254 ? 31.971 -12.896 -47.787 1.00 81.50 254 CYS A N 1
ATOM 1965 C CA . CYS A 1 254 ? 33.343 -13.368 -47.602 1.00 81.50 254 CYS A CA 1
ATOM 1966 C C . CYS A 1 254 ? 33.883 -14.099 -48.837 1.00 81.50 254 CYS A C 1
ATOM 1968 O O . CYS A 1 254 ? 35.015 -13.855 -49.254 1.00 81.50 254 CYS A O 1
ATOM 1970 N N . VAL A 1 255 ? 33.077 -14.971 -49.448 1.00 85.69 255 VAL A N 1
ATOM 1971 C CA . VAL A 1 255 ? 33.477 -15.716 -50.651 1.00 85.69 255 VAL A CA 1
ATOM 1972 C C . VAL A 1 255 ? 33.675 -14.779 -51.844 1.00 85.69 255 VAL A C 1
ATOM 1974 O O . VAL A 1 255 ? 34.671 -14.913 -52.551 1.00 85.69 255 VAL A O 1
ATOM 1977 N N . MET A 1 256 ? 32.779 -13.809 -52.057 1.00 82.81 256 MET A N 1
ATOM 1978 C CA . MET A 1 256 ? 32.910 -12.842 -53.152 1.00 82.81 256 MET A CA 1
ATOM 1979 C C . MET A 1 256 ? 34.188 -12.000 -53.037 1.00 82.81 256 MET A C 1
ATOM 1981 O O . MET A 1 256 ? 34.902 -11.867 -54.028 1.00 82.81 256 MET A O 1
ATOM 1985 N N . MET A 1 257 ? 34.516 -11.501 -51.839 1.00 81.62 257 MET A N 1
ATOM 1986 C CA . MET A 1 257 ? 35.760 -10.757 -51.586 1.00 81.62 257 MET A CA 1
ATOM 1987 C C . MET A 1 257 ? 37.001 -11.621 -51.855 1.00 81.62 257 MET A C 1
ATOM 1989 O O . MET A 1 257 ? 37.935 -11.200 -52.541 1.00 81.62 257 MET A O 1
ATOM 1993 N N . LEU A 1 258 ? 37.008 -12.864 -51.360 1.00 83.19 258 LEU A N 1
ATOM 1994 C CA . LEU A 1 258 ? 38.129 -13.781 -51.576 1.00 83.19 258 LEU A CA 1
ATOM 1995 C C . LEU A 1 258 ? 38.364 -14.062 -53.065 1.00 83.19 258 LEU A C 1
ATOM 1997 O O . LEU A 1 258 ? 39.514 -14.167 -53.494 1.00 83.19 258 LEU A O 1
ATOM 2001 N N . LEU A 1 259 ? 37.287 -14.159 -53.849 1.00 85.00 259 LEU A N 1
ATOM 2002 C CA . LEU A 1 259 ? 37.355 -14.357 -55.295 1.00 85.00 259 LEU A CA 1
ATOM 2003 C C . LEU A 1 259 ? 37.807 -13.099 -56.052 1.00 85.00 259 LEU A C 1
ATOM 2005 O O . LEU A 1 259 ? 38.483 -13.237 -57.072 1.00 85.00 259 LEU A O 1
ATOM 2009 N N . SER A 1 260 ? 37.451 -11.894 -55.592 1.00 82.81 260 SER A N 1
ATOM 2010 C CA . SER A 1 260 ? 37.818 -10.645 -56.273 1.00 82.81 260 SER A CA 1
ATOM 2011 C C . SER A 1 260 ? 39.260 -10.220 -55.990 1.00 82.81 260 SER A C 1
ATOM 2013 O O . SER A 1 260 ? 40.018 -9.920 -56.922 1.00 82.81 260 SER A O 1
ATOM 2015 N N . ASP A 1 261 ? 39.645 -10.207 -54.713 1.00 79.31 261 ASP A N 1
ATOM 2016 C CA . ASP A 1 261 ? 40.859 -9.530 -54.246 1.00 79.31 261 ASP A CA 1
ATOM 2017 C C . ASP A 1 261 ? 41.722 -10.382 -53.313 1.00 79.31 261 ASP A C 1
ATOM 2019 O O . ASP A 1 261 ? 42.906 -10.094 -53.159 1.00 79.31 261 ASP A O 1
ATOM 2023 N N . GLY A 1 262 ? 41.206 -11.498 -52.788 1.00 78.94 262 GLY A N 1
ATOM 2024 C CA . GLY A 1 262 ? 41.941 -12.344 -51.840 1.00 78.94 262 GLY A CA 1
ATOM 2025 C C . GLY A 1 262 ? 43.296 -12.856 -52.348 1.00 78.94 262 GLY A C 1
ATOM 2026 O O . GLY A 1 262 ? 44.240 -12.990 -51.575 1.00 78.94 262 GLY A O 1
ATOM 2027 N N . MET A 1 263 ? 43.441 -13.087 -53.658 1.00 81.44 263 MET A N 1
ATOM 2028 C CA . MET A 1 263 ? 44.711 -13.535 -54.257 1.00 81.44 263 MET A CA 1
ATOM 2029 C C . MET A 1 263 ? 45.759 -12.422 -54.419 1.00 81.44 263 MET A C 1
ATOM 2031 O O . MET A 1 263 ? 46.913 -12.721 -54.724 1.00 81.44 263 MET A O 1
ATOM 2035 N N . LYS A 1 264 ? 45.370 -11.153 -54.253 1.00 81.62 264 LYS A N 1
ATOM 2036 C CA . LYS A 1 264 ? 46.260 -9.985 -54.362 1.00 81.62 264 LYS A CA 1
ATOM 2037 C C . LYS A 1 264 ? 46.820 -9.554 -53.003 1.00 81.62 264 LYS A C 1
ATOM 2039 O O . LYS A 1 264 ? 47.738 -8.742 -52.964 1.00 81.62 264 LYS A O 1
ATOM 2044 N N . GLU A 1 265 ? 46.287 -10.106 -51.914 1.00 82.81 265 GLU A N 1
ATOM 2045 C CA . GLU A 1 265 ? 46.547 -9.648 -50.552 1.00 82.81 265 GLU A CA 1
ATOM 2046 C C . GLU A 1 265 ? 47.589 -10.502 -49.829 1.00 82.81 265 GLU A C 1
ATOM 2048 O O . GLU A 1 265 ? 47.442 -11.714 -49.638 1.00 82.81 265 GLU A O 1
ATOM 2053 N N . GLU A 1 266 ? 48.662 -9.857 -49.374 1.00 82.69 266 GLU A N 1
ATOM 2054 C CA . GLU A 1 266 ? 49.727 -10.539 -48.651 1.00 82.69 266 GLU A CA 1
ATOM 2055 C C . GLU A 1 266 ? 49.311 -10.886 -47.217 1.00 82.69 266 GLU A C 1
ATOM 2057 O O . GLU A 1 266 ? 48.808 -10.070 -46.443 1.00 82.69 266 GLU A O 1
ATOM 2062 N N . GLY A 1 267 ? 49.578 -12.133 -46.820 1.00 83.75 267 GLY A N 1
ATOM 2063 C CA . GLY A 1 267 ? 49.359 -12.575 -45.445 1.00 83.75 267 GLY A CA 1
ATOM 2064 C C . GLY A 1 267 ? 47.892 -12.582 -45.009 1.00 83.75 267 GLY A C 1
ATOM 2065 O O . GLY A 1 267 ? 47.653 -12.572 -43.807 1.00 83.75 267 GLY A O 1
ATOM 2066 N N . LEU A 1 268 ? 46.942 -12.643 -45.946 1.00 82.25 268 LEU A N 1
ATOM 2067 C CA . LEU A 1 268 ? 45.494 -12.561 -45.721 1.00 82.25 268 LEU A CA 1
ATOM 2068 C C . LEU A 1 268 ? 44.970 -13.412 -44.548 1.00 82.25 268 LEU A C 1
ATOM 2070 O O . LEU A 1 268 ? 44.222 -12.923 -43.713 1.00 82.25 268 LEU A O 1
ATOM 2074 N N . PHE A 1 269 ? 45.410 -14.668 -44.440 1.00 82.25 269 PHE A N 1
ATOM 2075 C CA . PHE A 1 269 ? 45.008 -15.581 -43.355 1.00 82.25 269 PHE A CA 1
ATOM 2076 C C . PHE A 1 269 ? 45.982 -15.615 -42.169 1.00 82.25 269 PHE A C 1
ATOM 2078 O O . PHE A 1 269 ? 45.760 -16.324 -41.191 1.00 82.25 269 PHE A O 1
ATOM 2085 N N . ARG A 1 270 ? 47.100 -14.889 -42.265 1.00 85.25 270 ARG A N 1
ATOM 2086 C CA . ARG A 1 270 ? 48.136 -14.816 -41.222 1.00 85.25 270 ARG A CA 1
ATOM 2087 C C . ARG A 1 270 ? 47.998 -13.553 -40.377 1.00 85.25 270 ARG A C 1
ATOM 2089 O O . ARG A 1 270 ? 48.343 -13.571 -39.199 1.00 85.25 270 ARG A O 1
ATOM 2096 N N . LEU A 1 271 ? 47.555 -12.459 -40.984 1.00 80.00 271 LEU A N 1
ATOM 2097 C CA . LEU A 1 271 ? 47.378 -11.167 -40.341 1.00 80.00 271 LEU A CA 1
ATOM 2098 C C . LEU A 1 271 ? 45.906 -11.014 -39.964 1.00 80.00 271 LEU A C 1
ATOM 2100 O O . LEU A 1 271 ? 45.038 -10.994 -40.828 1.00 80.00 271 LEU A O 1
ATOM 2104 N N . ALA A 1 272 ? 45.628 -10.926 -38.665 1.00 79.00 272 ALA A N 1
ATOM 2105 C CA . ALA A 1 272 ? 44.280 -10.666 -38.181 1.00 79.00 272 ALA A CA 1
ATOM 2106 C C . ALA A 1 272 ? 43.967 -9.168 -38.273 1.00 79.00 272 ALA A C 1
ATOM 2108 O O . ALA A 1 272 ? 44.790 -8.334 -37.884 1.00 79.00 272 ALA A O 1
ATOM 2109 N N . ALA A 1 273 ? 42.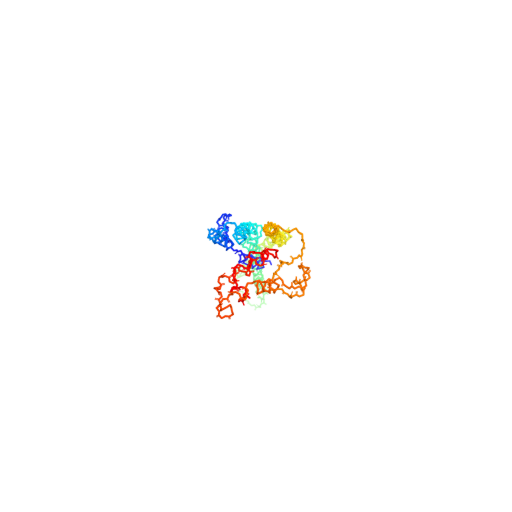759 -8.827 -38.717 1.00 81.75 273 ALA A N 1
ATOM 2110 C CA . ALA A 1 273 ? 42.266 -7.464 -38.594 1.00 81.75 273 ALA A CA 1
ATOM 2111 C C . ALA A 1 273 ? 42.068 -7.059 -37.127 1.00 81.75 273 ALA A C 1
ATOM 2113 O O . ALA A 1 273 ? 41.861 -7.885 -36.232 1.00 81.75 273 ALA A O 1
ATOM 2114 N N . GLY A 1 274 ? 42.085 -5.749 -36.879 1.00 82.69 274 GLY A N 1
ATOM 2115 C CA . GLY A 1 274 ? 41.778 -5.206 -35.561 1.00 82.69 274 GLY A CA 1
ATOM 2116 C C . GLY A 1 274 ? 40.361 -5.576 -35.106 1.00 82.69 274 GLY A C 1
ATOM 2117 O O . GLY A 1 274 ? 39.408 -5.538 -35.884 1.00 82.69 274 GLY A O 1
ATOM 2118 N N . ALA A 1 275 ? 40.188 -5.869 -33.815 1.00 81.44 275 ALA A N 1
ATOM 2119 C CA . ALA A 1 275 ? 38.892 -6.264 -33.253 1.00 81.44 275 ALA A CA 1
ATOM 2120 C C . ALA A 1 275 ? 37.782 -5.210 -33.451 1.00 81.44 275 ALA A C 1
ATOM 2122 O O . ALA A 1 275 ? 36.609 -5.563 -33.564 1.00 81.44 275 ALA A O 1
ATOM 2123 N N . SER A 1 276 ? 38.131 -3.919 -33.505 1.00 78.25 276 SER A N 1
ATOM 2124 C CA . SER A 1 276 ? 37.193 -2.834 -33.822 1.00 78.25 276 SER A CA 1
ATOM 2125 C C . SER A 1 276 ? 36.694 -2.898 -35.267 1.00 78.25 276 SER A C 1
ATOM 2127 O O . SER A 1 276 ? 35.521 -2.632 -35.513 1.00 78.25 276 SER A O 1
ATOM 2129 N N . VAL A 1 277 ? 37.553 -3.304 -36.205 1.00 79.00 277 VAL A N 1
ATOM 2130 C CA . VAL A 1 277 ? 37.218 -3.455 -37.626 1.00 79.00 277 VAL A CA 1
ATOM 2131 C C . VAL A 1 277 ? 36.271 -4.635 -37.821 1.00 79.00 277 VAL A C 1
ATOM 2133 O O . VAL A 1 277 ? 35.236 -4.474 -38.457 1.00 79.00 277 VAL A O 1
ATOM 2136 N N . LEU A 1 278 ? 36.552 -5.774 -37.179 1.00 78.00 278 LEU A N 1
ATOM 2137 C CA . LEU A 1 278 ? 35.672 -6.949 -37.195 1.00 78.00 278 LEU A CA 1
ATOM 2138 C C . LEU A 1 278 ? 34.293 -6.650 -36.589 1.00 78.00 278 LEU A C 1
ATOM 2140 O O . LEU A 1 278 ? 33.271 -7.065 -37.131 1.00 78.00 278 LEU A O 1
ATOM 2144 N N . LYS A 1 279 ? 34.242 -5.911 -35.473 1.00 81.06 279 LYS A N 1
ATOM 2145 C CA . LYS A 1 279 ? 32.971 -5.504 -34.849 1.00 81.06 279 LYS A CA 1
ATOM 2146 C C . LYS A 1 279 ? 32.183 -4.534 -35.725 1.00 81.06 279 LYS A C 1
ATOM 2148 O O . LYS A 1 279 ? 30.978 -4.711 -35.860 1.00 81.06 279 LYS A O 1
ATOM 2153 N N . ARG A 1 280 ? 32.856 -3.557 -36.343 1.00 77.12 280 ARG A N 1
ATOM 2154 C CA . ARG A 1 280 ? 32.231 -2.630 -37.295 1.00 77.12 280 ARG A CA 1
ATOM 2155 C C . ARG A 1 280 ? 31.680 -3.379 -38.503 1.00 77.12 280 ARG A C 1
ATOM 2157 O O . ARG A 1 280 ? 30.539 -3.148 -38.861 1.00 77.12 280 ARG A O 1
ATOM 2164 N N . LEU A 1 281 ? 32.446 -4.318 -39.060 1.00 76.38 281 LEU A N 1
ATOM 2165 C CA . LEU A 1 281 ? 32.010 -5.161 -40.172 1.00 76.38 281 LEU A CA 1
ATOM 2166 C C . LEU A 1 281 ? 30.729 -5.925 -39.809 1.00 76.38 281 LEU A C 1
ATOM 2168 O O . LEU A 1 281 ? 29.723 -5.788 -40.493 1.00 76.38 281 LEU A O 1
ATOM 2172 N N . LYS A 1 282 ? 30.727 -6.644 -38.677 1.00 78.56 282 LYS A N 1
ATOM 2173 C CA . LYS A 1 282 ? 29.545 -7.379 -38.188 1.00 78.56 282 LYS A CA 1
ATOM 2174 C C . LYS A 1 282 ? 28.336 -6.465 -37.962 1.00 78.56 282 LYS A C 1
ATOM 2176 O O . LYS A 1 282 ? 27.217 -6.861 -38.272 1.00 78.56 282 LYS A O 1
ATOM 2181 N N . GLN A 1 283 ? 28.555 -5.252 -37.449 1.00 75.62 283 GLN A N 1
ATOM 2182 C CA . GLN A 1 283 ? 27.500 -4.255 -37.268 1.00 75.62 283 GLN A CA 1
ATOM 2183 C C . GLN A 1 283 ? 26.943 -3.769 -38.611 1.00 75.62 283 GLN A C 1
ATOM 2185 O O . GLN A 1 283 ? 25.734 -3.794 -38.792 1.00 75.62 283 GLN A O 1
ATOM 2190 N N . THR A 1 284 ? 27.798 -3.393 -39.564 1.00 73.50 284 THR A N 1
ATOM 2191 C CA . THR A 1 284 ? 27.381 -2.969 -40.908 1.00 73.50 284 THR A CA 1
ATOM 2192 C C . THR A 1 284 ? 26.559 -4.053 -41.597 1.00 73.50 284 THR A C 1
ATOM 2194 O O . THR A 1 284 ? 25.492 -3.759 -42.120 1.00 73.50 284 THR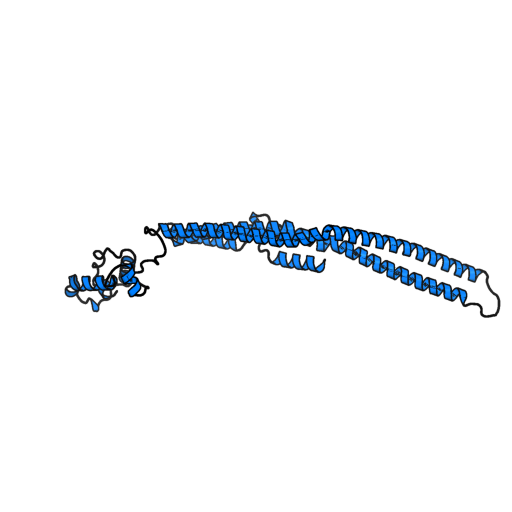 A O 1
ATOM 2197 N N . MET A 1 285 ? 26.984 -5.318 -41.509 1.00 74.06 285 MET A N 1
ATOM 2198 C CA . MET A 1 285 ? 26.224 -6.439 -42.070 1.00 74.06 285 MET A CA 1
ATOM 2199 C C . MET A 1 285 ? 24.851 -6.615 -41.421 1.00 74.06 285 MET A C 1
ATOM 2201 O O . MET A 1 285 ? 23.901 -6.985 -42.100 1.00 74.06 285 MET A O 1
ATOM 2205 N N . ALA A 1 286 ? 24.746 -6.377 -40.112 1.00 72.88 286 ALA A N 1
ATOM 2206 C CA . ALA A 1 286 ? 23.478 -6.453 -39.398 1.00 72.88 286 ALA A CA 1
ATOM 2207 C C . ALA A 1 286 ? 22.551 -5.263 -39.701 1.00 72.88 286 ALA A C 1
ATOM 2209 O O . ALA A 1 286 ? 21.338 -5.420 -39.612 1.00 72.88 286 ALA A O 1
ATOM 2210 N N . SER A 1 287 ? 23.106 -4.095 -40.040 1.00 68.38 287 SER A N 1
ATOM 2211 C CA . SER A 1 287 ? 22.349 -2.865 -40.299 1.00 68.38 287 SER A CA 1
ATOM 2212 C C . SER A 1 287 ? 21.923 -2.691 -41.760 1.00 68.38 287 SER A C 1
ATOM 2214 O O . SER A 1 287 ? 20.845 -2.159 -42.001 1.00 68.38 287 SER A O 1
ATOM 2216 N N . ASP A 1 288 ? 22.730 -3.131 -42.729 1.00 66.25 288 ASP A N 1
ATOM 2217 C CA . ASP A 1 288 ? 22.401 -3.057 -44.156 1.00 66.25 288 ASP A CA 1
ATOM 2218 C C . ASP A 1 288 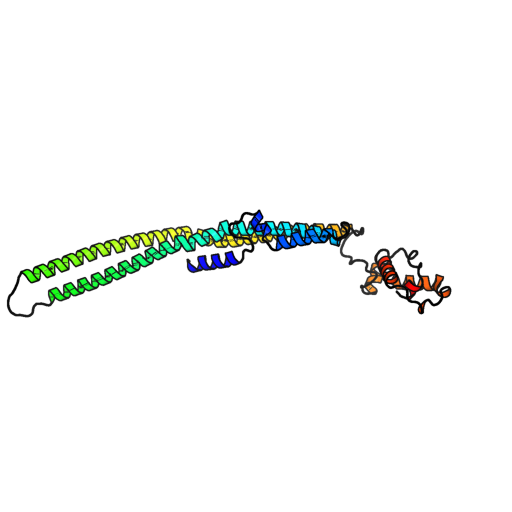? 22.826 -4.340 -44.893 1.00 66.25 288 ASP A C 1
ATOM 2220 O O . ASP A 1 288 ? 23.966 -4.472 -45.348 1.00 66.25 288 ASP A O 1
ATOM 2224 N N . PRO A 1 289 ? 21.908 -5.311 -45.041 1.00 61.03 289 PRO A N 1
ATOM 2225 C CA . PRO A 1 289 ? 22.211 -6.566 -45.707 1.00 61.03 289 PRO A CA 1
ATOM 2226 C C . PRO A 1 289 ? 22.317 -6.469 -47.244 1.00 61.03 289 PRO A C 1
ATOM 2228 O O . PRO A 1 289 ? 22.617 -7.476 -47.895 1.00 61.03 289 PRO A O 1
ATOM 2231 N N . CYS A 1 290 ? 22.065 -5.295 -47.842 1.00 59.47 290 CYS A N 1
ATOM 2232 C CA . CYS A 1 290 ? 22.056 -5.099 -49.296 1.00 59.47 290 CYS A CA 1
ATOM 2233 C C . CYS A 1 290 ? 23.328 -4.423 -49.840 1.00 59.47 290 CYS A C 1
ATOM 2235 O O . CYS A 1 290 ? 23.647 -4.615 -51.017 1.00 59.47 290 CYS A O 1
ATOM 2237 N N . SER A 1 291 ? 24.099 -3.690 -49.028 1.00 58.75 291 SER A N 1
ATOM 2238 C CA . SER A 1 291 ? 25.336 -3.022 -49.472 1.00 58.75 291 SER A CA 1
ATOM 2239 C C . SER A 1 291 ? 26.585 -3.911 -49.372 1.00 58.75 291 SER A C 1
ATOM 2241 O O . SER A 1 291 ? 27.547 -3.651 -48.653 1.00 58.75 291 SER A O 1
ATOM 2243 N N . LEU A 1 292 ? 26.635 -4.955 -50.205 1.00 57.81 292 LEU A N 1
ATOM 2244 C CA . LEU A 1 292 ? 27.837 -5.792 -50.384 1.00 57.81 292 LEU A CA 1
ATOM 2245 C C . LEU A 1 292 ? 29.079 -5.005 -50.856 1.00 57.81 292 LEU A C 1
ATOM 2247 O O . LEU A 1 292 ? 30.203 -5.479 -50.717 1.00 57.81 292 LEU A O 1
ATOM 2251 N N . GLN A 1 293 ? 28.896 -3.814 -51.432 1.00 56.28 293 GLN A N 1
ATOM 2252 C CA . GLN A 1 293 ? 29.966 -3.063 -52.092 1.00 56.28 293 GLN A CA 1
ATOM 2253 C C . GLN A 1 293 ? 30.858 -2.263 -51.124 1.00 56.28 293 GLN A C 1
ATOM 2255 O O . GLN A 1 293 ? 32.047 -2.121 -51.395 1.00 56.28 293 GLN A O 1
ATOM 2260 N N . GLU A 1 294 ? 30.338 -1.788 -49.985 1.00 54.75 294 GLU A N 1
ATOM 2261 C CA . GLU A 1 294 ? 31.155 -1.128 -48.944 1.00 54.75 294 GLU A CA 1
ATOM 2262 C C . GLU A 1 294 ? 31.891 -2.147 -48.048 1.00 54.75 294 GLU A C 1
ATOM 2264 O O . GLU A 1 294 ? 32.920 -1.841 -47.438 1.00 54.75 294 GLU A O 1
ATOM 2269 N N . PHE A 1 295 ? 31.392 -3.386 -48.021 1.00 59.69 295 PHE A N 1
ATOM 2270 C CA . PHE A 1 295 ? 31.874 -4.504 -47.210 1.00 59.69 295 PHE A CA 1
ATOM 2271 C C . PHE A 1 295 ? 33.257 -5.038 -47.633 1.00 59.69 295 PHE A C 1
ATOM 2273 O O . PHE A 1 295 ? 34.064 -5.392 -46.775 1.00 59.69 295 PHE A O 1
ATOM 2280 N N . CYS A 1 296 ? 33.575 -5.057 -48.932 1.00 59.88 296 CYS A N 1
ATOM 2281 C CA . CYS A 1 296 ? 34.817 -5.641 -49.470 1.00 59.88 296 CYS A CA 1
ATOM 2282 C C . CYS A 1 296 ? 36.072 -4.755 -49.303 1.00 59.88 296 CYS A C 1
ATOM 2284 O O . CYS A 1 296 ? 37.092 -5.012 -49.935 1.00 59.88 296 CYS A O 1
ATOM 2286 N N . SER A 1 297 ? 36.009 -3.704 -48.482 1.00 64.50 297 SER A N 1
ATOM 2287 C CA . SER A 1 297 ? 37.069 -2.690 -48.385 1.00 64.50 297 SER A CA 1
ATOM 2288 C C . SER A 1 297 ? 38.307 -3.138 -47.589 1.00 64.50 297 SER A C 1
ATOM 2290 O O . SER A 1 297 ? 39.375 -2.559 -47.769 1.00 64.50 297 SER A O 1
ATOM 2292 N N . ASP A 1 298 ? 38.177 -4.129 -46.694 1.00 75.44 298 ASP A N 1
ATOM 2293 C CA . ASP A 1 298 ? 39.277 -4.666 -45.871 1.00 75.44 298 ASP A CA 1
ATOM 2294 C C . ASP A 1 298 ? 39.316 -6.207 -45.953 1.00 75.44 298 ASP A C 1
ATOM 2296 O O . ASP A 1 298 ? 38.556 -6.896 -45.258 1.00 75.44 298 ASP A O 1
ATOM 2300 N N . PRO A 1 299 ? 40.197 -6.764 -46.800 1.00 78.38 299 PRO A N 1
ATOM 2301 C CA . PRO A 1 299 ? 40.319 -8.203 -47.007 1.00 78.38 299 PRO A CA 1
ATOM 2302 C C . PRO A 1 299 ? 40.672 -8.991 -45.739 1.00 78.38 299 PRO A C 1
ATOM 2304 O O . PRO A 1 299 ? 40.153 -10.090 -45.532 1.00 78.38 299 PRO A O 1
ATOM 2307 N N . HIS A 1 300 ? 41.503 -8.438 -44.850 1.00 80.94 300 HIS A N 1
ATOM 2308 C CA . HIS A 1 300 ? 41.909 -9.096 -43.602 1.00 80.94 300 HIS A CA 1
ATOM 2309 C C . HIS A 1 300 ? 40.772 -9.125 -42.579 1.00 80.94 300 HIS A C 1
ATOM 2311 O O . HIS A 1 300 ? 40.669 -10.069 -41.793 1.00 80.94 300 HIS A O 1
ATOM 2317 N N . ALA A 1 301 ? 39.894 -8.118 -42.589 1.00 79.81 301 ALA A N 1
ATOM 2318 C CA . ALA A 1 301 ? 38.697 -8.113 -41.750 1.00 79.81 301 ALA A CA 1
ATOM 2319 C C . ALA A 1 301 ? 37.693 -9.164 -42.209 1.00 79.81 301 ALA A C 1
ATOM 2321 O O . ALA A 1 301 ? 37.147 -9.892 -41.387 1.00 79.81 301 ALA A O 1
ATOM 2322 N N . VAL A 1 302 ? 37.494 -9.287 -43.516 1.00 78.69 302 VAL A N 1
ATOM 2323 C CA . VAL A 1 302 ? 36.579 -10.270 -44.095 1.00 78.69 302 VAL A CA 1
ATOM 2324 C C . VAL A 1 302 ? 37.117 -11.701 -43.937 1.00 78.69 302 VAL A C 1
ATOM 2326 O O . VAL A 1 302 ? 36.356 -12.609 -43.615 1.00 78.69 302 VAL A O 1
ATOM 2329 N N . ALA A 1 303 ? 38.431 -11.910 -44.072 1.00 77.69 303 ALA A N 1
ATOM 2330 C CA . ALA A 1 303 ? 39.063 -13.211 -43.836 1.00 77.69 303 ALA A CA 1
ATOM 2331 C C . ALA A 1 303 ? 39.042 -13.649 -42.356 1.00 77.69 303 ALA A C 1
ATOM 2333 O O . ALA A 1 303 ? 39.128 -14.843 -42.072 1.00 77.69 303 ALA A O 1
ATOM 2334 N N . GLY A 1 304 ? 38.946 -12.698 -41.420 1.00 74.44 304 GLY A N 1
ATOM 2335 C CA . GLY A 1 304 ? 38.895 -12.954 -39.976 1.00 74.44 304 GLY A CA 1
ATOM 2336 C C . GLY A 1 304 ? 37.498 -12.907 -39.336 1.00 74.44 304 GLY A C 1
ATOM 2337 O O . GLY A 1 304 ? 37.406 -13.090 -38.119 1.00 74.44 304 GLY A O 1
ATOM 2338 N N . ALA A 1 305 ? 36.443 -12.600 -40.103 1.00 68.69 305 ALA A N 1
ATOM 2339 C CA . ALA A 1 305 ? 35.066 -12.400 -39.626 1.00 68.69 305 ALA A CA 1
ATOM 2340 C C . ALA A 1 305 ? 34.344 -13.697 -39.242 1.00 68.69 305 ALA A C 1
ATOM 2342 O O . ALA A 1 305 ? 33.654 -13.662 -38.183 1.00 68.69 305 ALA A O 1
#

pLDDT: mean 84.54, std 15.87, range [32.94, 98.69]

InterPro domains:
  IPR000198 Rho GTPase-activating protein domain [PF00620] (250-304)
  IPR000198 Rho GTPase-activating protein domain [PS50238] (234-305)
  IPR004148 BAR domain [PF03114] (2-210)
  IPR004148 BAR domain [PS51021] (1-221)
  IPR004148 BAR domain [SM00721] (1-213)
  IPR008936 Rho GTPase activation protein [G3DSA:1.10.555.10] (224-305)
  IPR008936 Rho GTPase activation protein [SSF48350] (230-304)
  IPR027267 AH/BAR domain superfamily [G3DSA:1.20.1270.60] (1-223)
  IPR027267 AH/BAR domain superfamily [SSF103657] (2-213)
  IPR047165 Rho GTPase-activating protein 17/44/SH3BP1-like [PTHR14130] (2-305)

Foldseek 3Di:
DQVVLVVCLVVVVVPAQFDPPDDLVNRLCRDVLLVQLVVLVVVLVVPDCPDLVSVLSPLSSVLSSVLSSLSSVLVVCLCVLFNVVSCCVNPPQVVVLVVLVVVLVVLVVVLVVLVVVLVVLVVVLPPPPDDDDDDDPPVNVVSVVVSVVSVVVNVVSVVVNVVSVVVSVVSVVVCVVCVVVNVVSVVVNVVSVVVSVVVSVVSVVVSVVVSVVVVVVVDPDDDDDDDQLQLPDDDPVCNCVVVVHPDRLLVVLLVVLCVPCVVVDPCLLPDADDPVLLVVLSVCCSVDVPCSPVNSPDSSSSSRD

Sequence (305 aa):
AKRAAHNVHKRLQACLQGQSGADMDKRVKKLPLMALSTTMAESFKELDPDSSMGKALEMSCAIQNQLARILAEFEMTLERDVLQPLSKLSEEELPIILKHKKSLQKLVSDWNTLKSRLTQAAKNSGGGQGLGGGTGSYGHTATATKMETLKEEEEELKKRVETSKDEYLADLYHFATKEDTYANYFIHLMEIQADYHRKSLSSLDTALAELRENHSQADPSPLTTATPLGVYGVPLETHLQNLGRDIALPIEACVMMLLSDGMKEEGLFRLAAGASVLKRLKQTMASDPCSLQEFCSDPHAVAGA